Protein AF-0000000084675085 (afdb_homodimer)

pLDDT: mean 82.81, std 18.83, range [33.88, 98.81]

Solvent-accessible surface area (backbone atoms only — not comparable to full-atom values): 13936 Å² total; per-residue (Å²): 128,84,74,65,55,42,66,62,54,51,51,54,40,72,81,31,48,52,48,54,49,45,19,51,51,49,46,53,45,51,51,46,23,67,74,62,64,37,52,35,36,41,33,39,35,38,36,40,34,59,69,58,99,85,40,70,48,76,48,78,46,79,48,71,48,68,50,76,70,84,71,79,82,77,77,59,36,74,42,96,85,69,43,80,31,83,63,62,74,71,63,62,66,70,61,78,67,73,77,75,69,78,67,69,79,72,79,74,76,74,74,77,127,128,85,75,66,53,42,67,62,55,51,52,54,38,72,80,31,48,53,48,53,50,46,20,51,51,49,46,54,44,50,52,45,23,68,74,62,64,37,50,33,36,43,34,39,36,41,36,40,33,61,69,58,98,87,40,69,47,77,46,76,46,80,47,71,47,66,51,76,71,85,72,80,81,76,78,60,37,75,42,97,86,69,44,79,31,82,60,62,74,72,62,63,69,70,59,80,71,74,78,76,72,80,69,73,80,74,80,76,76,74,80,75,132

Sequence (226 aa):
MSKRPFMDTLREIEMGGLLDELTDAQHDLIDLIRLTNKAGALTITLNYKPEGAGQITVKAEVKAKEPKLPRGSSLFFLTPEGNLSRRDPRQQQMDLRPVGGEESPGELRQVAEMSKRPFMDTLREIEMGGLLDELTDAQHDLIDLIRLTNKAGALTITLNYKPEGAGQITVKAEVKAKEPKLPRGSSLFFLTPEGNLSRRDPRQQQMDLRPVGGEESPGELRQVAE

Radius of gyration: 43.66 Å; Cα contacts (8 Å, |Δi|>4): 268; chains: 2; bounding box: 39×195×85 Å

Structure (mmCIF, N/CA/C/O backbone):
data_AF-0000000084675085-model_v1
#
loop_
_entity.id
_entity.type
_entity.pdbx_description
1 polymer 'Uncharacterized protein'
#
loop_
_atom_site.group_PDB
_atom_site.id
_atom_site.type_symbol
_atom_site.label_atom_id
_atom_site.label_alt_id
_atom_site.label_comp_id
_atom_site.label_asym_id
_atom_site.label_entity_id
_atom_site.label_seq_id
_atom_site.pdbx_PDB_ins_code
_atom_site.Cartn_x
_atom_site.Cartn_y
_atom_site.Cartn_z
_atom_site.occupancy
_atom_site.B_iso_or_equiv
_atom_site.auth_seq_id
_atom_site.auth_comp_id
_atom_site.auth_asym_id
_atom_site.auth_atom_id
_atom_site.pdbx_PDB_model_num
ATOM 1 N N . MET A 1 1 ? 1.765 25.531 -3.789 1 59.53 1 MET A N 1
ATOM 2 C CA . MET A 1 1 ? 2.898 24.922 -4.477 1 59.53 1 MET A CA 1
ATOM 3 C C . MET A 1 1 ? 2.432 23.828 -5.422 1 59.53 1 MET A C 1
ATOM 5 O O . MET A 1 1 ? 1.377 23.219 -5.211 1 59.53 1 MET A O 1
ATOM 9 N N . SER A 1 2 ? 3.041 23.719 -6.5 1 81.31 2 SER A N 1
ATOM 10 C CA . SER A 1 2 ? 2.672 22.688 -7.469 1 81.31 2 SER A CA 1
ATOM 11 C C . SER A 1 2 ? 2.869 21.297 -6.895 1 81.31 2 SER A C 1
ATOM 13 O O . SER A 1 2 ? 3.881 21.016 -6.242 1 81.31 2 SER A O 1
ATOM 15 N N . LYS A 1 3 ? 1.755 20.547 -6.938 1 89.62 3 LYS A N 1
ATOM 16 C CA . LYS A 1 3 ? 1.81 19.188 -6.41 1 89.62 3 LYS A CA 1
ATOM 17 C C . LYS A 1 3 ? 2.721 18.297 -7.258 1 89.62 3 LYS A C 1
ATOM 19 O O . LYS A 1 3 ? 2.604 18.281 -8.484 1 89.62 3 LYS A O 1
ATOM 24 N N . ARG A 1 4 ? 3.748 17.766 -6.664 1 90.94 4 ARG A N 1
ATOM 25 C CA . ARG A 1 4 ? 4.562 16.766 -7.344 1 90.94 4 ARG A CA 1
ATOM 26 C C . ARG A 1 4 ? 3.756 15.492 -7.613 1 90.94 4 ARG A C 1
ATOM 28 O O . ARG A 1 4 ? 3.207 14.891 -6.684 1 90.94 4 ARG A O 1
ATOM 35 N N . PRO A 1 5 ? 3.699 15.141 -8.875 1 95.69 5 PRO A N 1
ATOM 36 C CA . PRO A 1 5 ? 2.957 13.906 -9.172 1 95.69 5 PRO A CA 1
ATOM 37 C C . PRO A 1 5 ? 3.514 12.695 -8.438 1 95.69 5 PRO A C 1
ATOM 39 O O . PRO A 1 5 ? 4.734 12.539 -8.32 1 95.69 5 PRO A O 1
ATOM 42 N N . PHE A 1 6 ? 2.623 11.875 -8.023 1 97.12 6 PHE A N 1
ATOM 43 C CA . PHE A 1 6 ? 2.99 10.695 -7.254 1 97.12 6 PHE A CA 1
ATOM 44 C C . PHE A 1 6 ? 3.936 9.805 -8.055 1 97.12 6 PHE A C 1
ATOM 46 O O . PHE A 1 6 ? 4.906 9.273 -7.508 1 97.12 6 PHE A O 1
ATOM 53 N N . MET A 1 7 ? 3.721 9.672 -9.328 1 95.88 7 MET A N 1
ATOM 54 C CA . MET A 1 7 ? 4.523 8.797 -10.18 1 95.88 7 MET A CA 1
ATOM 55 C C . MET A 1 7 ? 5.98 9.25 -10.195 1 95.88 7 MET A C 1
ATOM 57 O O . MET A 1 7 ? 6.891 8.422 -10.289 1 95.88 7 MET A O 1
ATOM 61 N N . ASP A 1 8 ? 6.141 10.516 -10.148 1 95.44 8 ASP A N 1
ATOM 62 C CA . ASP A 1 8 ? 7.504 11.047 -10.125 1 95.44 8 ASP A CA 1
ATOM 63 C C . ASP A 1 8 ? 8.242 10.609 -8.867 1 95.44 8 ASP A C 1
ATOM 65 O O . ASP A 1 8 ? 9.414 10.234 -8.922 1 95.44 8 ASP A O 1
ATOM 69 N N . THR A 1 9 ? 7.559 10.672 -7.781 1 96.12 9 THR A N 1
ATOM 70 C CA . THR A 1 9 ? 8.141 10.234 -6.52 1 96.12 9 THR A CA 1
ATOM 71 C C . THR A 1 9 ? 8.469 8.742 -6.566 1 96.12 9 THR A C 1
ATOM 73 O O . THR A 1 9 ? 9.586 8.336 -6.223 1 96.12 9 THR A O 1
ATOM 76 N N . LEU A 1 10 ? 7.535 7.945 -7.055 1 96.62 10 LEU A N 1
ATOM 77 C CA . LEU A 1 10 ? 7.703 6.5 -7.117 1 96.62 10 LEU A CA 1
ATOM 78 C C . LEU A 1 10 ? 8.906 6.129 -7.98 1 96.62 10 LEU A C 1
ATOM 80 O O . LEU A 1 10 ? 9.672 5.23 -7.629 1 96.62 10 LEU A O 1
ATOM 84 N N . ARG A 1 11 ? 9.125 6.785 -9.047 1 95.88 11 ARG A N 1
ATOM 85 C CA . ARG A 1 11 ? 10.219 6.496 -9.969 1 95.88 11 ARG A CA 1
ATOM 86 C C . ARG A 1 11 ? 11.57 6.777 -9.328 1 95.88 11 ARG A C 1
ATOM 88 O O . ARG A 1 11 ? 12.562 6.129 -9.656 1 95.88 11 ARG A O 1
ATOM 95 N N . GLU A 1 12 ? 11.594 7.676 -8.398 1 95.19 12 GLU A N 1
ATOM 96 C CA . GLU A 1 12 ? 12.852 8.125 -7.812 1 95.19 12 GLU A CA 1
ATOM 97 C C . GLU A 1 12 ? 13.258 7.25 -6.629 1 95.19 12 GLU A C 1
ATOM 99 O O . GLU A 1 12 ? 14.43 7.207 -6.254 1 95.19 12 GLU A O 1
ATOM 104 N N . ILE A 1 13 ? 12.32 6.57 -6.125 1 96.12 13 ILE A N 1
ATOM 105 C CA . ILE A 1 13 ? 12.609 5.773 -4.941 1 96.12 13 ILE A CA 1
ATOM 106 C C . ILE A 1 13 ? 13.586 4.656 -5.297 1 96.12 13 ILE A C 1
ATOM 108 O O . ILE A 1 13 ? 13.359 3.91 -6.254 1 96.12 13 ILE A O 1
ATOM 112 N N . GLU A 1 14 ? 14.758 4.629 -4.547 1 95.62 14 GLU A N 1
ATOM 113 C CA . GLU A 1 14 ? 15.805 3.619 -4.684 1 95.62 14 GLU A CA 1
ATOM 114 C C . GLU A 1 14 ? 16.344 3.57 -6.109 1 95.62 14 GLU A C 1
ATOM 116 O O . GLU A 1 14 ? 16.594 2.49 -6.645 1 95.62 14 GLU A O 1
ATOM 121 N N . MET A 1 15 ? 16.344 4.695 -6.688 1 94 15 MET A N 1
ATOM 122 C CA . MET A 1 15 ? 16.891 4.863 -8.031 1 94 15 MET A CA 1
ATOM 123 C C . MET A 1 15 ? 16.203 3.922 -9.016 1 94 15 MET A C 1
ATOM 125 O O . MET A 1 15 ? 16.875 3.293 -9.844 1 94 15 MET A O 1
ATOM 129 N N . GLY A 1 16 ? 14.867 3.74 -8.75 1 94.19 16 GLY A N 1
ATOM 130 C CA . GLY A 1 16 ? 14.094 2.883 -9.633 1 94.19 16 GLY A CA 1
ATOM 131 C C . GLY A 1 16 ? 14.008 1.449 -9.141 1 94.19 16 GLY A C 1
ATOM 132 O O . GLY A 1 16 ? 13.25 0.644 -9.695 1 94.19 16 GLY A O 1
ATOM 133 N N . GLY A 1 17 ? 14.773 1.114 -8.172 1 96.56 17 GLY A N 1
ATOM 134 C CA . GLY A 1 17 ? 14.742 -0.238 -7.641 1 96.56 17 GLY A CA 1
ATOM 135 C C . GLY A 1 17 ? 13.367 -0.669 -7.176 1 96.56 17 GLY A C 1
ATOM 136 O O . GLY A 1 17 ? 12.977 -1.823 -7.363 1 96.56 17 GLY A O 1
ATOM 137 N N . LEU A 1 18 ? 12.656 0.208 -6.625 1 97.88 18 LEU A N 1
ATOM 138 C CA . LEU A 1 18 ? 11.305 -0.103 -6.176 1 97.88 18 LEU A CA 1
ATOM 139 C C . LEU A 1 18 ? 10.414 -0.481 -7.352 1 97.88 18 LEU A C 1
ATOM 141 O O . LEU A 1 18 ? 9.656 -1.452 -7.277 1 97.88 18 LEU A O 1
ATOM 145 N N . LEU A 1 19 ? 10.5 0.267 -8.414 1 97.31 19 LEU A N 1
ATOM 146 C CA . LEU A 1 19 ? 9.664 -0.009 -9.586 1 97.31 19 LEU A CA 1
ATOM 147 C C . LEU A 1 19 ? 10 -1.367 -10.188 1 97.31 19 LEU A C 1
ATOM 149 O O . LEU A 1 19 ? 9.109 -2.096 -10.625 1 97.31 19 LEU A O 1
ATOM 153 N N . ASP A 1 20 ? 11.242 -1.654 -10.25 1 97.19 20 ASP A N 1
ATOM 154 C CA . ASP A 1 20 ? 11.648 -2.971 -10.734 1 97.19 20 ASP A CA 1
ATOM 155 C C . ASP A 1 20 ? 11.078 -4.078 -9.859 1 97.19 20 ASP A C 1
ATOM 157 O O . ASP A 1 20 ? 10.547 -5.07 -10.367 1 97.19 20 ASP A O 1
ATOM 161 N N . GLU A 1 21 ? 11.195 -3.906 -8.57 1 97.94 21 GLU A N 1
ATOM 162 C CA . GLU A 1 21 ? 10.648 -4.883 -7.629 1 97.94 21 GLU A CA 1
ATOM 163 C C . GLU A 1 21 ? 9.141 -5.039 -7.809 1 97.94 21 GLU A C 1
ATOM 165 O O . GLU A 1 21 ? 8.625 -6.16 -7.844 1 97.94 21 GLU A O 1
ATOM 170 N N . LEU A 1 22 ? 8.5 -3.932 -7.949 1 98.12 22 LEU A N 1
ATOM 171 C CA . LEU A 1 22 ? 7.051 -3.955 -8.094 1 98.12 22 LEU A CA 1
ATOM 172 C C . LEU A 1 22 ? 6.645 -4.629 -9.398 1 98.12 22 LEU A C 1
ATOM 174 O O . LEU A 1 22 ? 5.656 -5.371 -9.438 1 98.12 22 LEU A O 1
ATOM 178 N N . THR A 1 23 ? 7.34 -4.379 -10.469 1 98.06 23 THR A N 1
ATOM 179 C CA . THR A 1 23 ? 7.066 -5.031 -11.75 1 98.06 23 THR A CA 1
ATOM 180 C C . THR A 1 23 ? 7.203 -6.547 -11.617 1 98.06 23 THR A C 1
ATOM 182 O O . THR A 1 23 ? 6.324 -7.293 -12.055 1 98.06 23 THR A O 1
ATOM 185 N N . ASP A 1 24 ? 8.273 -6.965 -11 1 97.75 24 ASP A N 1
ATOM 186 C CA . ASP A 1 24 ? 8.5 -8.398 -10.82 1 97.75 24 ASP A CA 1
ATOM 187 C C . ASP A 1 24 ? 7.438 -9.008 -9.906 1 97.75 24 ASP A C 1
ATOM 189 O O . ASP A 1 24 ? 6.891 -10.07 -10.219 1 97.75 24 ASP A O 1
ATOM 193 N N . ALA A 1 25 ? 7.188 -8.359 -8.812 1 97.69 25 ALA A N 1
ATOM 194 C CA . ALA A 1 25 ? 6.203 -8.859 -7.852 1 97.69 25 ALA A CA 1
ATOM 195 C C . ALA A 1 25 ? 4.824 -8.977 -8.492 1 97.69 25 ALA A C 1
ATOM 197 O O . ALA A 1 25 ? 4.117 -9.969 -8.281 1 97.69 25 ALA A O 1
ATOM 198 N N . GLN A 1 26 ? 4.453 -7.984 -9.266 1 97.69 26 GLN A N 1
ATOM 199 C CA . GLN A 1 26 ? 3.166 -8.031 -9.953 1 97.69 26 GLN A CA 1
ATOM 200 C C . GLN A 1 26 ? 3.111 -9.188 -10.945 1 97.69 26 GLN A C 1
ATOM 202 O O . GLN A 1 26 ? 2.113 -9.906 -11.016 1 97.69 26 GLN A O 1
ATOM 207 N N . HIS A 1 27 ? 4.148 -9.336 -11.656 1 97.25 27 HIS A N 1
ATOM 208 C CA . HIS A 1 27 ? 4.195 -10.422 -12.633 1 97.25 27 HIS A CA 1
ATOM 209 C C . HIS A 1 27 ? 4.043 -11.781 -11.953 1 97.25 27 HIS A C 1
ATOM 211 O O . HIS A 1 27 ? 3.24 -12.602 -12.391 1 97.25 27 HIS A O 1
ATOM 217 N N . ASP A 1 28 ? 4.848 -11.961 -10.945 1 95.81 28 ASP A N 1
ATOM 218 C CA . ASP A 1 28 ? 4.801 -13.227 -10.219 1 95.81 28 ASP A CA 1
ATOM 219 C C . ASP A 1 28 ? 3.418 -13.469 -9.617 1 95.81 28 ASP A C 1
ATOM 221 O O . ASP A 1 28 ? 2.893 -14.578 -9.68 1 95.81 28 ASP A O 1
ATOM 225 N N . LEU A 1 29 ? 2.871 -12.445 -9.062 1 96.75 29 LEU A N 1
ATOM 226 C CA . LEU A 1 29 ? 1.545 -12.531 -8.453 1 96.75 29 LEU A CA 1
ATOM 227 C C . LEU A 1 29 ? 0.496 -12.898 -9.5 1 96.75 29 LEU A C 1
ATOM 229 O O . LEU A 1 29 ? -0.313 -13.805 -9.273 1 96.75 29 LEU A O 1
ATOM 233 N N . ILE A 1 30 ? 0.564 -12.273 -10.648 1 95.56 30 ILE A N 1
ATOM 234 C CA . ILE A 1 30 ? -0.415 -12.508 -11.703 1 95.56 30 ILE A CA 1
ATOM 235 C C . ILE A 1 30 ? -0.261 -13.93 -12.242 1 95.56 30 ILE A C 1
ATOM 237 O O . ILE A 1 30 ? -1.254 -14.609 -12.516 1 95.56 30 ILE A O 1
ATOM 241 N N . ASP A 1 31 ? 0.96 -14.359 -12.375 1 93.88 31 ASP A N 1
ATOM 242 C CA . ASP A 1 31 ? 1.205 -15.727 -12.828 1 93.88 31 ASP A CA 1
ATOM 243 C C . ASP A 1 31 ? 0.584 -16.75 -11.875 1 93.88 31 ASP A C 1
ATOM 245 O O . ASP A 1 31 ? -0.065 -17.703 -12.312 1 93.88 31 ASP A O 1
ATOM 249 N N . LEU A 1 32 ? 0.808 -16.531 -10.609 1 93.94 32 LEU A N 1
ATOM 250 C CA . LEU A 1 32 ? 0.274 -17.453 -9.609 1 93.94 32 LEU A CA 1
ATOM 251 C C . LEU A 1 32 ? -1.25 -17.406 -9.586 1 93.94 32 LEU A C 1
ATOM 253 O O . LEU A 1 32 ? -1.906 -18.438 -9.43 1 93.94 32 LEU A O 1
ATOM 257 N N . ILE A 1 33 ? -1.818 -16.297 -9.758 1 94.94 33 ILE A N 1
ATOM 258 C CA . ILE A 1 33 ? -3.27 -16.141 -9.805 1 94.94 33 ILE A CA 1
ATOM 259 C C . ILE A 1 33 ? -3.826 -16.891 -11.008 1 94.94 33 ILE A C 1
ATOM 261 O O . ILE A 1 33 ? -4.852 -17.578 -10.906 1 94.94 33 ILE A O 1
ATOM 265 N N . ARG A 1 34 ? -3.109 -16.75 -12.102 1 92.69 34 ARG A N 1
ATOM 266 C CA . ARG A 1 34 ? -3.529 -17.453 -13.312 1 92.69 34 ARG A CA 1
ATOM 267 C C . ARG A 1 34 ? -3.475 -18.969 -13.109 1 92.69 34 ARG A C 1
ATOM 269 O O . ARG A 1 34 ? -4.348 -19.688 -13.586 1 92.69 34 ARG A O 1
ATOM 276 N N . LEU A 1 35 ? -2.459 -19.422 -12.422 1 89.56 35 LEU A N 1
ATOM 277 C CA . LEU A 1 35 ? -2.25 -20.859 -12.203 1 89.56 35 LEU A CA 1
ATOM 278 C C . LEU A 1 35 ? -3.273 -21.406 -11.211 1 89.56 35 LEU A C 1
ATOM 280 O O . LEU A 1 35 ? -3.797 -22.5 -11.406 1 89.56 35 LEU A O 1
ATOM 284 N N . THR A 1 36 ? -3.578 -20.641 -10.227 1 91.75 36 THR A N 1
ATOM 285 C CA . THR A 1 36 ? -4.402 -21.141 -9.133 1 91.75 36 THR A CA 1
ATOM 286 C C . THR A 1 36 ? -5.855 -20.719 -9.312 1 91.75 36 THR A C 1
ATOM 288 O O . THR A 1 36 ? -6.758 -21.281 -8.695 1 91.75 36 THR A O 1
ATOM 291 N N . ASN A 1 37 ? -6.047 -19.594 -10.047 1 93.88 37 ASN A N 1
ATOM 292 C CA . ASN A 1 37 ? -7.34 -18.938 -10.203 1 93.88 37 ASN A CA 1
ATOM 293 C C . ASN A 1 37 ? -7.871 -18.422 -8.867 1 93.88 37 ASN A C 1
ATOM 295 O O . ASN A 1 37 ? -9.078 -18.422 -8.633 1 93.88 37 ASN A O 1
ATOM 299 N N . LYS A 1 38 ? -6.973 -18.109 -7.926 1 94.25 38 LYS A N 1
ATOM 300 C CA . LYS A 1 38 ? -7.305 -17.5 -6.637 1 94.25 38 LYS A CA 1
ATOM 301 C C . LYS A 1 38 ? -6.812 -16.062 -6.559 1 94.25 38 LYS A C 1
ATOM 303 O O . LYS A 1 38 ? -5.879 -15.68 -7.27 1 94.25 38 LYS A O 1
ATOM 308 N N . ALA A 1 39 ? -7.387 -15.344 -5.707 1 96.88 39 ALA A N 1
ATOM 309 C CA . ALA A 1 39 ? -7.098 -13.922 -5.582 1 96.88 39 ALA A CA 1
ATOM 310 C C . ALA A 1 39 ? -5.762 -13.695 -4.883 1 96.88 39 ALA A C 1
ATOM 312 O O . ALA A 1 39 ? -5.293 -14.547 -4.129 1 96.88 39 ALA A O 1
ATOM 313 N N . GLY A 1 40 ? -5.184 -12.562 -5.137 1 97.62 40 GLY A N 1
ATOM 314 C CA . GLY A 1 40 ? -3.977 -12.078 -4.488 1 97.62 40 GLY A CA 1
ATOM 315 C C . GLY A 1 40 ? -3.969 -10.578 -4.293 1 97.62 40 GLY A C 1
ATOM 316 O O . GLY A 1 40 ? -4.891 -9.883 -4.734 1 97.62 40 GLY A O 1
ATOM 317 N N . ALA A 1 41 ? -2.924 -10.102 -3.617 1 98.44 41 ALA A N 1
ATOM 318 C CA . ALA A 1 41 ? -2.834 -8.664 -3.348 1 98.44 41 ALA A CA 1
ATOM 319 C C . ALA A 1 41 ? -1.38 -8.203 -3.326 1 98.44 41 ALA A C 1
ATOM 321 O O . ALA A 1 41 ? -0.483 -8.969 -2.965 1 98.44 41 ALA A O 1
ATOM 322 N N . LEU A 1 42 ? -1.224 -7.012 -3.721 1 98.69 42 LEU A N 1
ATOM 323 C CA . LEU A 1 42 ? 0.057 -6.32 -3.633 1 98.69 42 LEU A CA 1
ATOM 324 C C . LEU A 1 42 ? -0.074 -5.035 -2.816 1 98.69 42 LEU A C 1
ATOM 326 O O . LEU A 1 42 ? -0.912 -4.184 -3.121 1 98.69 42 LEU A O 1
ATOM 330 N N . THR A 1 43 ? 0.714 -4.895 -1.773 1 98.81 43 THR A N 1
ATOM 331 C CA . THR A 1 43 ? 0.674 -3.734 -0.888 1 98.81 43 THR A CA 1
ATOM 332 C C . THR A 1 43 ? 1.996 -2.975 -0.932 1 98.81 43 THR A C 1
ATOM 334 O O . THR A 1 43 ? 3.066 -3.572 -0.816 1 98.81 43 THR A O 1
ATOM 337 N N . ILE A 1 44 ? 1.9 -1.766 -1.083 1 98.75 44 ILE A N 1
ATOM 338 C CA . ILE A 1 44 ? 3.043 -0.859 -1.048 1 98.75 44 ILE A CA 1
ATOM 339 C C . ILE A 1 44 ? 2.875 0.137 0.097 1 98.75 44 ILE A C 1
ATOM 341 O O . ILE A 1 44 ? 1.85 0.813 0.195 1 98.75 44 ILE A O 1
ATOM 345 N N . THR A 1 45 ? 3.857 0.252 0.926 1 98.69 45 THR A N 1
ATOM 346 C CA . THR A 1 45 ? 3.871 1.251 1.988 1 98.69 45 THR A CA 1
ATOM 347 C C . THR A 1 45 ? 5.062 2.193 1.832 1 98.69 45 THR A C 1
ATOM 349 O O . THR A 1 45 ? 6.207 1.745 1.768 1 98.69 45 THR A O 1
ATOM 352 N N . LEU A 1 46 ? 4.805 3.408 1.734 1 98.69 46 LEU A N 1
ATOM 353 C CA . LEU A 1 46 ? 5.824 4.449 1.727 1 98.69 46 LEU A CA 1
ATOM 354 C C . LEU A 1 46 ? 5.852 5.195 3.057 1 98.69 46 LEU A C 1
ATOM 356 O O . LEU A 1 46 ? 4.867 5.832 3.436 1 98.69 46 LEU A O 1
ATOM 360 N N . ASN A 1 47 ? 6.953 5.098 3.732 1 98.44 47 ASN A N 1
ATOM 361 C CA . ASN A 1 47 ? 7.16 5.797 4.996 1 98.44 47 ASN A CA 1
ATOM 362 C C . ASN A 1 47 ? 7.926 7.105 4.797 1 98.44 47 ASN A C 1
ATOM 364 O O . ASN A 1 47 ? 9.055 7.098 4.305 1 98.44 47 ASN A O 1
ATOM 368 N N . TYR A 1 48 ? 7.34 8.195 5.145 1 97.75 48 TYR A N 1
ATOM 369 C CA . TYR A 1 48 ? 7.938 9.523 5.059 1 97.75 48 TYR A CA 1
ATOM 370 C C . TYR A 1 48 ? 8.445 9.977 6.422 1 97.75 48 TYR A C 1
ATOM 372 O O . TYR A 1 48 ? 7.664 10.117 7.367 1 97.75 48 TYR A O 1
ATOM 380 N N . LYS A 1 49 ? 9.648 10.25 6.5 1 96.81 49 LYS A N 1
ATOM 381 C CA . LYS A 1 49 ? 10.266 10.68 7.754 1 96.81 49 LYS A CA 1
ATOM 382 C C . LYS A 1 49 ? 11.016 11.992 7.574 1 96.81 49 LYS A C 1
ATOM 384 O O . LYS A 1 49 ? 11.961 12.07 6.789 1 96.81 49 LYS A O 1
ATOM 389 N N . PRO A 1 50 ? 10.617 12.992 8.289 1 96.12 50 PRO A N 1
ATOM 390 C CA . PRO A 1 50 ? 11.422 14.219 8.266 1 96.12 50 PRO A CA 1
ATOM 391 C C . PRO A 1 50 ? 12.766 14.062 8.977 1 96.12 50 PRO A C 1
ATOM 393 O O . PRO A 1 50 ? 12.836 13.438 10.039 1 96.12 50 PRO A O 1
ATOM 396 N N . GLU A 1 51 ? 13.852 14.477 8.312 1 92.69 51 GLU A N 1
ATOM 397 C CA . GLU A 1 51 ? 15.195 14.359 8.867 1 92.69 51 GLU A CA 1
ATOM 398 C C . GLU A 1 51 ? 15.75 15.719 9.289 1 92.69 51 GLU A C 1
ATOM 400 O O . GLU A 1 51 ? 16.953 15.867 9.516 1 92.69 51 GLU A O 1
ATOM 405 N N . GLY A 1 52 ? 15.039 16.75 9.484 1 84.56 52 GLY A N 1
ATOM 406 C CA . GLY A 1 52 ? 15.555 18.078 9.789 1 84.56 52 GLY A CA 1
ATOM 407 C C . GLY A 1 52 ? 16 18.844 8.562 1 84.56 52 GLY A C 1
ATOM 408 O O . GLY A 1 52 ? 16.219 18.25 7.496 1 84.56 52 GLY A O 1
ATOM 409 N N . ALA A 1 53 ? 16.172 20.172 8.586 1 86.38 53 ALA A N 1
ATOM 410 C CA . ALA A 1 53 ? 16.641 21.078 7.547 1 86.38 53 ALA A CA 1
ATOM 411 C C . ALA A 1 53 ? 15.781 20.984 6.293 1 86.38 53 ALA A C 1
ATOM 413 O O . ALA A 1 53 ? 16.281 21.078 5.172 1 86.38 53 ALA A O 1
ATOM 414 N N . GLY A 1 54 ? 14.508 20.438 6.441 1 88.19 54 GLY A N 1
ATOM 415 C CA . GLY A 1 54 ? 13.578 20.406 5.32 1 88.19 54 GLY A CA 1
ATOM 416 C C . GLY A 1 54 ? 13.695 19.141 4.488 1 88.19 54 GLY A C 1
ATOM 417 O O . GLY A 1 54 ? 13.102 19.047 3.41 1 88.19 54 GLY A O 1
ATOM 418 N N . GLN A 1 55 ? 14.484 18.203 5 1 93.62 55 GLN A N 1
ATOM 419 C CA . GLN A 1 55 ? 14.656 16.969 4.254 1 93.62 55 GLN A CA 1
ATOM 420 C C . GLN A 1 55 ? 13.688 15.891 4.746 1 93.62 55 GLN A C 1
ATOM 422 O O . GLN A 1 55 ? 13.453 15.766 5.949 1 93.62 55 GLN A O 1
ATOM 427 N N . ILE A 1 56 ? 13.055 15.211 3.771 1 94.5 56 ILE A N 1
ATOM 428 C CA . ILE A 1 56 ? 12.188 14.078 4.074 1 94.5 56 ILE A CA 1
ATOM 429 C C . ILE A 1 56 ? 12.766 12.805 3.451 1 94.5 56 ILE A C 1
ATOM 431 O O . ILE A 1 56 ? 13.141 12.805 2.277 1 94.5 56 ILE A O 1
ATOM 435 N N . THR A 1 57 ? 12.953 11.75 4.254 1 96.31 57 THR A N 1
ATOM 436 C CA . THR A 1 57 ? 13.367 10.438 3.762 1 96.31 57 THR A CA 1
ATOM 437 C C . THR A 1 57 ? 12.148 9.547 3.525 1 96.31 57 THR A C 1
ATOM 439 O O . THR A 1 57 ? 11.242 9.492 4.359 1 96.31 57 THR A O 1
ATOM 442 N N . VAL A 1 58 ? 12.125 8.914 2.371 1 97.19 58 VAL A N 1
ATOM 443 C CA . VAL A 1 58 ? 11.039 8.008 2.018 1 97.19 58 VAL A CA 1
ATOM 444 C C . VAL A 1 58 ? 11.555 6.57 1.964 1 97.19 58 VAL A C 1
ATOM 446 O O . VAL A 1 58 ? 12.5 6.27 1.232 1 97.19 58 VAL A O 1
ATOM 449 N N . LYS A 1 59 ? 11 5.711 2.75 1 97.38 59 LYS A N 1
ATOM 450 C CA . LYS A 1 59 ? 11.305 4.281 2.74 1 97.38 59 LYS A CA 1
ATOM 451 C C . LYS A 1 59 ? 10.109 3.463 2.27 1 97.38 59 LYS A C 1
ATOM 453 O O . LYS A 1 59 ? 8.992 3.66 2.75 1 97.38 59 LYS A O 1
ATOM 458 N N . ALA A 1 60 ? 10.398 2.551 1.385 1 98.12 60 ALA A N 1
ATOM 459 C CA . ALA A 1 60 ? 9.32 1.752 0.806 1 98.12 60 ALA A CA 1
ATOM 460 C C . ALA A 1 60 ? 9.328 0.332 1.364 1 98.12 60 ALA A C 1
ATOM 462 O O . ALA A 1 60 ? 10.391 -0.213 1.673 1 98.12 60 ALA A O 1
ATOM 463 N N . GLU A 1 61 ? 8.195 -0.227 1.52 1 98.12 61 GLU A N 1
ATOM 464 C CA . GLU A 1 61 ? 7.965 -1.638 1.815 1 98.12 61 GLU A CA 1
ATOM 465 C C . GLU A 1 61 ? 6.953 -2.246 0.85 1 98.12 61 GLU A C 1
ATOM 467 O O . GLU A 1 61 ? 5.93 -1.63 0.547 1 98.12 61 GLU A O 1
ATOM 472 N N . VAL A 1 62 ? 7.305 -3.406 0.356 1 98.5 62 VAL A N 1
ATOM 473 C CA . VAL A 1 62 ? 6.422 -4.121 -0.558 1 98.5 62 VAL A CA 1
ATOM 474 C C . VAL A 1 62 ? 6.031 -5.469 0.045 1 98.5 62 VAL A C 1
ATOM 476 O O . VAL A 1 62 ? 6.891 -6.203 0.541 1 98.5 62 VAL A O 1
ATOM 479 N N . LYS A 1 63 ? 4.781 -5.77 0.051 1 98.31 63 LYS A N 1
ATOM 480 C CA . LYS A 1 63 ? 4.254 -7.051 0.503 1 98.31 63 LYS A CA 1
ATOM 481 C C . LYS A 1 63 ? 3.299 -7.645 -0.528 1 98.31 63 LYS A C 1
ATOM 483 O O . LYS A 1 63 ? 2.398 -6.961 -1.016 1 98.31 63 LYS A O 1
ATOM 488 N N . ALA A 1 64 ? 3.561 -8.812 -0.852 1 97.69 64 ALA A N 1
ATOM 489 C CA . ALA A 1 64 ? 2.664 -9.531 -1.757 1 97.69 64 ALA A CA 1
ATOM 490 C C . ALA A 1 64 ? 1.95 -10.672 -1.034 1 97.69 64 ALA A C 1
ATOM 492 O O . ALA A 1 64 ? 2.58 -11.445 -0.313 1 97.69 64 ALA A O 1
ATOM 493 N N . LYS A 1 65 ? 0.704 -10.703 -1.116 1 96.88 65 LYS A N 1
ATOM 494 C CA . LYS A 1 65 ? -0.096 -11.852 -0.696 1 96.88 65 LYS A CA 1
ATOM 495 C C . LYS A 1 65 ? -0.393 -12.773 -1.874 1 96.88 65 LYS A C 1
ATOM 497 O O . LYS A 1 65 ? -1.359 -12.562 -2.609 1 96.88 65 LYS A O 1
ATOM 502 N N . GLU A 1 66 ? 0.402 -13.766 -1.994 1 94.56 66 GLU A N 1
ATOM 503 C CA . GLU A 1 66 ? 0.296 -14.711 -3.104 1 94.56 66 GLU A CA 1
ATOM 504 C C . GLU A 1 66 ? -0.729 -15.805 -2.803 1 94.56 66 GLU A C 1
ATOM 506 O O . GLU A 1 66 ? -0.83 -16.266 -1.668 1 94.56 66 GLU A O 1
ATOM 511 N N . PRO A 1 67 ? -1.455 -16.234 -3.768 1 92.69 67 PRO A N 1
ATOM 512 C CA . PRO A 1 67 ? -2.385 -17.344 -3.566 1 92.69 67 PRO A CA 1
ATOM 513 C C . PRO A 1 67 ? -1.671 -18.672 -3.346 1 92.69 67 PRO A C 1
ATOM 515 O O . PRO A 1 67 ? -0.59 -18.906 -3.896 1 92.69 67 PRO A O 1
ATOM 518 N N . LYS A 1 68 ? -2.141 -19.469 -2.439 1 84.38 68 LYS A N 1
ATOM 519 C CA . LYS A 1 68 ? -1.514 -20.734 -2.074 1 84.38 68 LYS A CA 1
ATOM 520 C C . LYS A 1 68 ? -1.82 -21.812 -3.107 1 84.38 68 LYS A C 1
ATOM 522 O O . LYS A 1 68 ? -2.945 -21.906 -3.604 1 84.38 68 LYS A O 1
ATOM 527 N N . LEU A 1 69 ? -0.746 -22.375 -3.529 1 80.88 69 LEU A N 1
ATOM 528 C CA . LEU A 1 69 ? -0.919 -23.531 -4.402 1 80.88 69 LEU A CA 1
ATOM 529 C C . LEU A 1 69 ? -1.379 -24.75 -3.604 1 80.88 69 LEU A C 1
ATOM 531 O O . LEU A 1 69 ? -0.918 -24.984 -2.48 1 80.88 69 LEU A O 1
ATOM 535 N N . PRO A 1 70 ? -2.535 -25.344 -4.078 1 75.25 70 PRO A N 1
ATOM 536 C CA . PRO A 1 70 ? -2.904 -26.594 -3.393 1 75.25 70 PRO A CA 1
ATOM 537 C C . PRO A 1 70 ? -1.774 -27.625 -3.383 1 75.25 70 PRO A C 1
ATOM 539 O O . PRO A 1 70 ? -1.11 -27.828 -4.402 1 75.25 70 PRO A O 1
ATOM 542 N N . ARG A 1 71 ? -1.245 -27.844 -2.219 1 75.69 71 ARG A N 1
ATOM 543 C CA . ARG A 1 71 ? -0.244 -28.906 -2.117 1 75.69 71 ARG A CA 1
ATOM 544 C C . ARG A 1 71 ? -0.893 -30.281 -2.18 1 75.69 71 ARG A C 1
ATOM 546 O O . ARG A 1 71 ? -2.002 -30.484 -1.677 1 75.69 71 ARG A O 1
ATOM 553 N N . GLY A 1 72 ? -0.39 -31 -3.217 1 74.12 72 GLY A N 1
ATOM 554 C CA . GLY A 1 72 ? -0.902 -32.344 -3.328 1 74.12 72 GLY A CA 1
ATOM 555 C C . GLY A 1 72 ? -0.688 -33.188 -2.074 1 74.12 72 GLY A C 1
ATOM 556 O O . GLY A 1 72 ? 0.24 -32.906 -1.305 1 74.12 72 GLY A O 1
ATOM 557 N N . SER A 1 73 ? -1.812 -33.781 -1.61 1 77.19 73 SER A N 1
ATOM 558 C CA . SER A 1 73 ? -1.674 -34.781 -0.537 1 77.19 73 SER A CA 1
ATOM 559 C C . SER A 1 73 ? -1.102 -36.094 -1.057 1 77.19 73 SER A C 1
ATOM 561 O O . SER A 1 73 ? -1.513 -36.562 -2.111 1 77.19 73 SER A O 1
ATOM 563 N N . SER A 1 74 ? 0.154 -36.344 -0.698 1 80.44 74 SER A N 1
ATOM 564 C CA . SER A 1 74 ? 0.635 -37.688 -1.024 1 80.44 74 SER A CA 1
ATOM 565 C C . SER A 1 74 ? 0.17 -38.688 0.008 1 80.44 74 SER A C 1
ATOM 567 O O . SER A 1 74 ? 0.15 -38.406 1.207 1 80.44 74 SER A O 1
ATOM 569 N N . LEU A 1 75 ? -0.536 -39.656 -0.506 1 81.81 75 LEU A N 1
ATOM 570 C CA . LEU A 1 75 ? -0.994 -40.719 0.365 1 81.81 75 LEU A CA 1
ATOM 571 C C . LEU A 1 75 ? 0.143 -41.688 0.68 1 81.81 75 LEU A C 1
ATOM 573 O O . LEU A 1 75 ? 0.792 -42.219 -0.231 1 81.81 75 LEU A O 1
ATOM 577 N N . PHE A 1 76 ? 0.505 -41.688 1.922 1 85.75 76 PHE A N 1
ATOM 578 C CA . PHE A 1 76 ? 1.471 -42.688 2.383 1 85.75 76 PHE A CA 1
ATOM 579 C C . PHE A 1 76 ? 0.797 -43.719 3.27 1 85.75 76 PHE A C 1
ATOM 581 O O . PHE A 1 76 ? -0.21 -43.438 3.92 1 85.75 76 PHE A O 1
ATOM 588 N N . PHE A 1 77 ? 1.192 -44.969 3.127 1 88.56 77 PHE A N 1
ATOM 589 C CA . PHE A 1 77 ? 0.765 -46.062 4.008 1 88.56 77 PHE A CA 1
ATOM 590 C C . PHE A 1 77 ? 1.788 -46.281 5.113 1 88.56 77 PHE A C 1
ATOM 592 O O . PHE A 1 77 ? 2.994 -46.156 4.887 1 88.56 77 PHE A O 1
ATOM 599 N N . LEU A 1 78 ? 1.241 -46.406 6.289 1 86.5 78 LEU A N 1
ATOM 600 C CA . LEU A 1 78 ? 2.119 -46.719 7.414 1 86.5 78 LEU A CA 1
ATOM 601 C C . LEU A 1 78 ? 2.535 -48.188 7.41 1 86.5 78 LEU A C 1
ATOM 603 O O . LEU A 1 78 ? 1.695 -49.062 7.234 1 86.5 78 LEU A O 1
ATOM 607 N N . THR A 1 79 ? 3.934 -48.281 7.512 1 84.19 79 THR A N 1
ATOM 608 C CA . THR A 1 79 ? 4.406 -49.656 7.734 1 84.19 79 THR A CA 1
ATOM 609 C C . THR A 1 79 ? 4.285 -50.031 9.203 1 84.19 79 THR A C 1
ATOM 611 O O . THR A 1 79 ? 4.086 -49.188 10.062 1 84.19 79 THR A O 1
ATOM 614 N N . PRO A 1 80 ? 4.395 -51.344 9.359 1 85.12 80 PRO A N 1
ATOM 615 C CA . PRO A 1 80 ? 4.359 -51.781 10.75 1 85.12 80 PRO A CA 1
ATOM 616 C C . PRO A 1 80 ? 5.461 -51.156 11.602 1 85.12 80 PRO A C 1
ATOM 618 O O . PRO A 1 80 ? 5.297 -51 12.812 1 85.12 80 PRO A O 1
ATOM 621 N N . GLU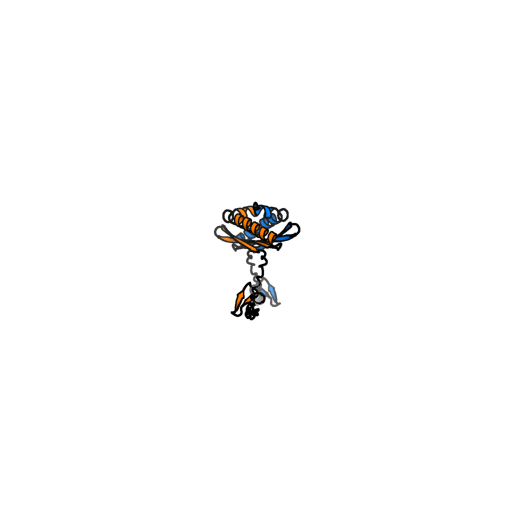 A 1 81 ? 6.414 -50.688 11.008 1 87.5 81 GLU A N 1
ATOM 622 C CA . GLU A 1 81 ? 7.559 -50.094 11.695 1 87.5 81 GLU A CA 1
ATOM 623 C C . GLU A 1 81 ? 7.371 -48.594 11.898 1 87.5 81 GLU A C 1
ATOM 625 O O . GLU A 1 81 ? 8.227 -47.938 12.492 1 87.5 81 GLU A O 1
ATOM 630 N N . GLY A 1 82 ? 6.25 -48.125 11.398 1 88 82 GLY A N 1
ATOM 631 C CA . GLY A 1 82 ? 5.949 -46.719 11.594 1 88 82 GLY A CA 1
ATOM 632 C C . GLY A 1 82 ? 6.496 -45.844 10.492 1 88 82 GLY A C 1
ATOM 633 O O . GLY A 1 82 ? 6.594 -44.625 10.656 1 88 82 GLY A O 1
ATOM 634 N N . ASN A 1 83 ? 6.996 -46.406 9.555 1 87.94 83 ASN A N 1
ATOM 635 C CA . ASN A 1 83 ? 7.512 -45.625 8.438 1 87.94 83 ASN A CA 1
ATOM 636 C C . ASN A 1 83 ? 6.438 -45.375 7.379 1 87.94 83 ASN A C 1
ATOM 638 O O . ASN A 1 83 ? 5.469 -46.125 7.285 1 87.94 83 ASN A O 1
ATOM 642 N N . LEU A 1 84 ? 6.508 -44.25 6.57 1 88.06 84 LEU A N 1
ATOM 643 C CA . LEU A 1 84 ? 5.617 -43.938 5.461 1 88.06 84 LEU A CA 1
ATOM 644 C C . LEU A 1 84 ? 6.062 -44.656 4.188 1 88.06 84 LEU A C 1
ATOM 646 O O . LEU A 1 84 ? 7.25 -44.656 3.85 1 88.06 84 LEU A O 1
ATOM 650 N N . SER A 1 85 ? 5.23 -45.531 3.652 1 85 85 SER A N 1
ATOM 651 C CA . SER A 1 85 ? 5.473 -46.25 2.406 1 85 85 SER A CA 1
ATOM 652 C C . SER A 1 85 ? 4.43 -45.875 1.352 1 85 85 SER A C 1
ATOM 654 O O . SER A 1 85 ? 3.262 -45.656 1.676 1 85 85 SER A O 1
ATOM 656 N N . ARG A 1 86 ? 4.918 -45.656 0.083 1 85 86 ARG A N 1
ATOM 657 C CA . ARG A 1 86 ? 4.008 -45.406 -1.023 1 85 86 ARG A CA 1
ATOM 658 C C . ARG A 1 86 ? 3.334 -46.688 -1.507 1 85 86 ARG A C 1
ATOM 660 O O . ARG A 1 86 ? 2.359 -46.625 -2.26 1 85 86 ARG A O 1
ATOM 667 N N . ARG A 1 87 ? 3.859 -47.844 -1.121 1 79.44 87 ARG A N 1
ATOM 668 C CA . ARG A 1 87 ? 3.311 -49.125 -1.535 1 79.44 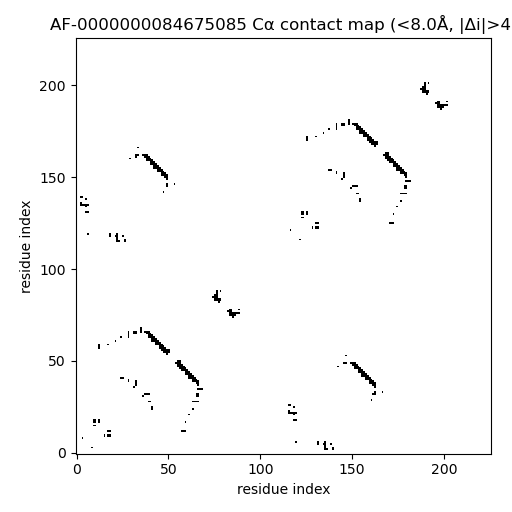87 ARG A CA 1
ATOM 669 C C . ARG A 1 87 ? 2.229 -49.594 -0.569 1 79.44 87 ARG A C 1
ATOM 671 O O . ARG A 1 87 ? 2.432 -49.594 0.646 1 79.44 87 ARG A O 1
ATOM 678 N N . ASP A 1 88 ? 1.051 -50.031 -1.204 1 72.62 88 ASP A N 1
ATOM 679 C CA . ASP A 1 88 ? -0.01 -50.594 -0.394 1 72.62 88 ASP A CA 1
ATOM 680 C C . ASP A 1 88 ? 0.408 -51.969 0.15 1 72.62 88 ASP A C 1
ATOM 682 O O . ASP A 1 88 ? 0.749 -52.875 -0.617 1 72.62 88 ASP A O 1
ATOM 686 N N . PRO A 1 89 ? 0.422 -52.219 1.468 1 69.5 89 PRO A N 1
ATOM 687 C CA . PRO A 1 89 ? 0.816 -53.531 2.01 1 69.5 89 PRO A CA 1
ATOM 688 C C . PRO A 1 89 ? -0.094 -54.656 1.545 1 69.5 89 PRO A C 1
ATOM 690 O O . PRO A 1 89 ? 0.321 -55.812 1.523 1 69.5 89 PRO A O 1
ATOM 693 N N . ARG A 1 90 ? -1.305 -54.438 1.248 1 69.75 90 ARG A N 1
ATOM 694 C CA . ARG A 1 90 ? -2.258 -55.469 0.89 1 69.75 90 ARG A CA 1
ATOM 695 C C . ARG A 1 90 ? -1.995 -56 -0.52 1 69.75 90 ARG A C 1
ATOM 697 O O . ARG A 1 90 ? -2.443 -57.094 -0.877 1 69.75 90 ARG A O 1
ATOM 704 N N . GLN A 1 91 ? -1.442 -55.156 -1.296 1 69.94 91 GLN A N 1
ATOM 705 C CA . GLN A 1 91 ? -1.149 -55.594 -2.656 1 69.94 91 GLN A CA 1
ATOM 706 C C . GLN A 1 91 ? 0.06 -56.531 -2.684 1 69.94 91 GLN A C 1
ATOM 708 O O . GLN A 1 91 ? 0.182 -57.375 -3.576 1 69.94 91 GLN A O 1
ATOM 713 N N . GLN A 1 92 ? 0.932 -56.406 -1.771 1 58.81 92 GLN A N 1
ATOM 714 C CA . GLN A 1 92 ? 2.031 -57.375 -1.733 1 58.81 92 GLN A CA 1
ATOM 715 C C . GLN A 1 92 ? 1.523 -58.781 -1.421 1 58.81 92 GLN A C 1
ATOM 717 O O . GLN A 1 92 ? 2.178 -59.75 -1.755 1 58.81 92 GLN A O 1
ATOM 722 N N . GLN A 1 93 ? 0.278 -58.875 -0.77 1 58.34 93 GLN A N 1
ATOM 723 C CA . GLN A 1 93 ? -0.175 -60.219 -0.375 1 58.34 93 GLN A CA 1
ATOM 724 C C . GLN A 1 93 ? -0.691 -61 -1.576 1 58.34 93 GLN A C 1
ATOM 726 O O . GLN A 1 93 ? -0.683 -62.219 -1.569 1 58.34 93 GLN A O 1
ATOM 731 N N . MET A 1 94 ? -1.029 -60.344 -2.686 1 56.84 94 MET A N 1
ATOM 732 C CA . MET A 1 94 ? -1.553 -61.156 -3.785 1 56.84 94 MET A CA 1
ATOM 733 C C . MET A 1 94 ? -0.427 -61.906 -4.504 1 56.84 94 MET A C 1
ATOM 735 O O . MET A 1 94 ? -0.679 -62.812 -5.285 1 56.84 94 MET A O 1
ATOM 739 N N . ASP A 1 95 ? 0.772 -61.344 -4.371 1 53.41 95 ASP A N 1
ATOM 740 C CA . ASP A 1 95 ? 1.69 -62.031 -5.293 1 53.41 95 ASP A CA 1
ATOM 741 C C . ASP A 1 95 ? 1.87 -63.5 -4.922 1 53.41 95 ASP A C 1
ATOM 743 O O . ASP A 1 95 ? 1.787 -64.375 -5.789 1 53.41 95 ASP A O 1
ATOM 747 N N . LEU A 1 96 ? 2.959 -63.844 -4.113 1 53.72 96 LEU A N 1
ATOM 748 C CA . LEU A 1 96 ? 3.74 -65.062 -4.223 1 53.72 96 LEU A CA 1
ATOM 749 C C . LEU A 1 96 ? 3.113 -66.188 -3.4 1 53.72 96 LEU A C 1
ATOM 751 O O . LEU A 1 96 ? 3.359 -66.312 -2.195 1 53.72 96 LEU A O 1
ATOM 755 N N . ARG A 1 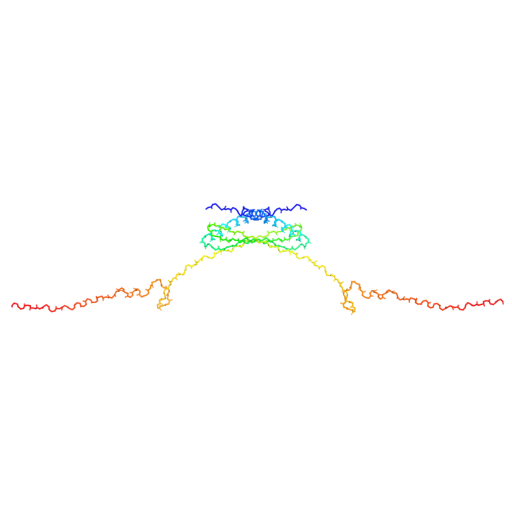97 ? 1.845 -66.5 -3.496 1 53.75 97 ARG A N 1
ATOM 756 C CA . ARG A 1 97 ? 1.609 -67.812 -2.916 1 53.75 97 ARG A CA 1
ATOM 757 C C . ARG A 1 97 ? 2.469 -68.875 -3.6 1 53.75 97 ARG A C 1
ATOM 759 O O . ARG A 1 97 ? 2.412 -69 -4.82 1 53.75 97 ARG A O 1
ATOM 766 N N . PRO A 1 98 ? 3.562 -69.188 -3.074 1 51.28 98 PRO A N 1
ATOM 767 C CA . PRO A 1 98 ? 4.297 -70.312 -3.674 1 51.28 98 PRO A CA 1
ATOM 768 C C . PRO A 1 98 ? 3.4 -71.5 -3.977 1 51.28 98 PRO A C 1
ATOM 770 O O . PRO A 1 98 ? 2.58 -71.875 -3.141 1 51.28 98 PRO A O 1
ATOM 773 N N . VAL A 1 99 ? 2.934 -71.625 -5.137 1 48.97 99 VAL A N 1
ATOM 774 C CA . VAL A 1 99 ? 2.43 -72.938 -5.516 1 48.97 99 VAL A CA 1
ATOM 775 C C . VAL A 1 99 ? 3.398 -74.062 -5.039 1 48.97 99 VAL A C 1
ATOM 777 O O . VAL A 1 99 ? 4.57 -74.062 -5.426 1 48.97 99 VAL A O 1
ATOM 780 N N . GLY A 1 100 ? 3.676 -74.25 -3.787 1 45.78 100 GLY A N 1
ATOM 781 C CA . GLY A 1 100 ? 4.363 -75.5 -3.311 1 45.78 100 GLY A CA 1
ATOM 782 C C . GLY A 1 100 ? 3.994 -76.75 -4.086 1 45.78 100 GLY A C 1
ATOM 783 O O . GLY A 1 100 ? 2.816 -77.062 -4.188 1 45.78 100 GLY A O 1
ATOM 784 N N . GLY A 1 101 ? 4.66 -76.938 -5.23 1 43.38 101 GLY A N 1
ATOM 785 C CA . GLY A 1 101 ? 4.801 -78.062 -6.113 1 43.38 101 GLY A CA 1
ATOM 786 C C . GLY A 1 101 ? 4.883 -79.375 -5.367 1 43.38 101 GLY A C 1
ATOM 787 O O . GLY A 1 101 ? 5.336 -80.375 -5.918 1 43.38 101 GLY A O 1
ATOM 788 N N . GLU A 1 102 ? 4.43 -79.5 -4.117 1 43.03 102 GLU A N 1
ATOM 789 C CA . GLU A 1 102 ? 4.641 -80.938 -3.703 1 43.03 102 GLU A CA 1
ATOM 790 C C . GLU A 1 102 ? 3.9 -81.875 -4.621 1 43.03 102 GLU A C 1
ATOM 792 O O . GLU A 1 102 ? 2.674 -82 -4.559 1 43.03 102 GLU A O 1
ATOM 797 N N . GLU A 1 103 ? 4.035 -81.75 -5.934 1 42.31 103 GLU A N 1
ATOM 798 C CA . GLU A 1 103 ? 3.547 -82.875 -6.727 1 42.31 103 GLU A CA 1
ATOM 799 C C . GLU A 1 103 ? 4.074 -84.188 -6.184 1 42.31 103 GLU A C 1
ATOM 801 O O . GLU A 1 103 ? 5.285 -84.375 -6.082 1 42.31 103 GLU A O 1
ATOM 806 N N . SER A 1 104 ? 3.471 -84.688 -5.168 1 44.88 104 SER A N 1
ATOM 807 C CA . SER A 1 104 ? 3.68 -86.062 -4.746 1 44.88 104 SER A CA 1
ATOM 808 C C . SER A 1 104 ? 3.734 -87 -5.945 1 44.88 104 SER A C 1
ATOM 810 O O . SER A 1 104 ? 2.891 -86.938 -6.84 1 44.88 104 SER A O 1
ATOM 812 N N . PRO A 1 105 ? 4.941 -87.438 -6.355 1 45.75 105 PRO A N 1
ATOM 813 C CA . PRO A 1 105 ? 5.129 -88.438 -7.453 1 45.75 105 PRO A CA 1
ATOM 814 C C . PRO A 1 105 ? 4.133 -89.562 -7.41 1 45.75 105 PRO A C 1
ATOM 816 O O . PRO A 1 105 ? 3.998 -90.25 -6.383 1 45.75 105 PRO A O 1
ATOM 819 N N . GLY A 1 106 ? 2.906 -89.5 -7.863 1 42.03 106 GLY A N 1
ATOM 820 C CA . GLY A 1 106 ? 2.02 -90.625 -8.039 1 42.03 106 GLY A CA 1
ATOM 821 C C . GLY A 1 106 ? 2.736 -91.875 -8.523 1 42.03 106 GLY A C 1
ATOM 822 O O . GLY A 1 106 ? 3.795 -91.75 -9.148 1 42.03 106 GLY A O 1
ATOM 823 N N . GLU A 1 107 ? 2.732 -93 -7.73 1 45.19 107 GLU A N 1
ATOM 824 C CA . GLU A 1 107 ? 3.111 -94.375 -7.957 1 45.19 107 GLU A CA 1
ATOM 825 C C . GLU A 1 107 ? 2.729 -94.875 -9.359 1 45.19 107 GLU A C 1
ATOM 827 O O . GLU A 1 107 ? 1.562 -94.75 -9.75 1 45.19 107 GLU A O 1
ATOM 832 N N . LEU A 1 108 ? 3.578 -94.562 -10.344 1 44.53 108 LEU A N 1
ATOM 833 C CA . LEU A 1 108 ? 3.471 -95.188 -11.656 1 44.53 108 LEU A CA 1
ATOM 834 C C . LEU A 1 108 ? 2.994 -96.625 -11.531 1 44.53 108 LEU A C 1
ATOM 836 O O . LEU A 1 108 ? 3.545 -97.375 -10.742 1 44.53 108 LEU A O 1
ATOM 840 N N . ARG A 1 109 ? 1.698 -96.875 -11.781 1 48.28 109 ARG A N 1
ATOM 841 C CA . ARG A 1 109 ? 1.057 -98.188 -11.898 1 48.28 109 ARG A CA 1
ATOM 842 C C . ARG A 1 109 ? 1.918 -99.125 -12.711 1 48.28 109 ARG A C 1
ATOM 844 O O . ARG A 1 109 ? 2.338 -98.812 -13.828 1 48.28 109 ARG A O 1
ATOM 851 N N . GLN A 1 110 ? 2.859 -99.875 -12.164 1 45.5 110 GLN A N 1
ATOM 852 C CA . GLN A 1 110 ? 3.521 -101 -12.773 1 45.5 110 GLN A CA 1
ATOM 853 C C . GLN A 1 110 ? 2.529 -101.875 -13.555 1 45.5 110 GLN A C 1
ATOM 855 O O . GLN A 1 110 ? 1.612 -102.438 -12.977 1 45.5 110 GLN A O 1
ATOM 860 N N . VAL A 1 111 ? 2.037 -101.375 -14.648 1 46.91 111 VAL A N 1
ATOM 861 C CA . VAL A 1 111 ? 1.313 -102.25 -15.516 1 46.91 111 VAL A CA 1
ATOM 862 C C . VAL A 1 111 ? 2.131 -103.562 -15.727 1 46.91 111 VAL A C 1
ATOM 864 O O . VAL A 1 111 ? 3.26 -103.5 -16.219 1 46.91 111 VAL A O 1
ATOM 867 N N . ALA A 1 112 ? 1.986 -104.438 -14.797 1 45.44 112 ALA A N 1
ATOM 868 C CA . ALA A 1 112 ? 2.4 -105.812 -14.953 1 45.44 112 ALA A CA 1
ATOM 869 C C . ALA A 1 112 ? 2.158 -106.312 -16.375 1 45.44 112 ALA A C 1
ATOM 871 O O . ALA A 1 112 ? 1.036 -106.25 -16.891 1 45.44 112 ALA A O 1
ATOM 872 N N . GLU A 1 113 ? 3.141 -106.25 -17.312 1 33.88 113 GLU A N 1
ATOM 873 C CA . GLU A 1 113 ? 3.109 -107.312 -18.359 1 33.88 113 GLU A CA 1
ATOM 874 C C . GLU A 1 113 ? 3.068 -108.688 -17.75 1 33.88 113 GLU A C 1
ATOM 876 O O . GLU A 1 113 ? 3.762 -109 -16.766 1 33.88 113 GLU A O 1
ATOM 881 N N . MET B 1 1 ? 6.668 -14.367 -21.156 1 60.16 1 MET B N 1
ATOM 882 C CA . MET B 1 1 ? 5.898 -13.219 -21.625 1 60.16 1 MET B CA 1
ATOM 883 C C . MET B 1 1 ? 6.496 -11.922 -21.109 1 60.16 1 MET B C 1
ATOM 885 O O . MET B 1 1 ? 7.16 -11.906 -20.062 1 60.16 1 MET B O 1
ATOM 889 N N . SER B 1 2 ? 6.461 -10.938 -21.859 1 81.62 2 SER B N 1
ATOM 890 C CA . SER B 1 2 ? 7 -9.648 -21.453 1 81.62 2 SER B CA 1
ATOM 891 C C . SER B 1 2 ? 6.25 -9.094 -20.25 1 81.62 2 SER B C 1
ATOM 893 O O . SER B 1 2 ? 5.02 -9.164 -20.188 1 81.62 2 SER B O 1
ATOM 895 N N . LYS B 1 3 ? 7.066 -8.82 -19.203 1 89.62 3 LYS B N 1
ATOM 896 C CA . LYS B 1 3 ? 6.473 -8.289 -17.984 1 89.62 3 LYS B CA 1
ATOM 897 C C . LYS B 1 3 ? 5.895 -6.895 -18.219 1 89.62 3 LYS B C 1
ATOM 899 O O . LYS B 1 3 ? 6.559 -6.023 -18.781 1 89.62 3 LYS B O 1
ATOM 904 N N . ARG B 1 4 ? 4.613 -6.75 -18 1 91 4 ARG B N 1
ATOM 905 C CA . ARG B 1 4 ? 4.008 -5.422 -18 1 91 4 ARG B CA 1
ATOM 906 C C . ARG B 1 4 ? 4.547 -4.566 -16.859 1 91 4 ARG B C 1
ATOM 908 O O . ARG B 1 4 ? 4.457 -4.953 -15.695 1 91 4 ARG B O 1
ATOM 915 N N . PRO B 1 5 ? 5.098 -3.443 -17.25 1 95.75 5 PRO B N 1
ATOM 916 C CA . PRO B 1 5 ? 5.602 -2.576 -16.172 1 95.75 5 PRO B CA 1
ATOM 917 C C . PRO B 1 5 ? 4.516 -2.182 -15.172 1 95.75 5 PRO B C 1
ATOM 919 O O . PRO B 1 5 ? 3.381 -1.897 -15.57 1 95.75 5 PRO B O 1
ATOM 922 N N . PHE B 1 6 ? 4.914 -2.137 -13.961 1 97.06 6 PHE B N 1
ATOM 923 C CA . PHE B 1 6 ? 3.984 -1.832 -12.883 1 97.06 6 PHE B CA 1
ATOM 924 C C . PHE B 1 6 ? 3.344 -0.465 -13.094 1 97.06 6 PHE B C 1
ATOM 926 O O . PHE B 1 6 ? 2.141 -0.298 -12.875 1 97.06 6 PHE B O 1
ATOM 933 N N . MET B 1 7 ? 4.086 0.498 -13.555 1 95.88 7 MET B N 1
ATOM 934 C CA . MET B 1 7 ? 3.588 1.86 -13.734 1 95.88 7 MET B CA 1
ATOM 935 C C . MET B 1 7 ? 2.443 1.896 -14.734 1 95.88 7 MET B C 1
ATOM 937 O O . MET B 1 7 ? 1.521 2.701 -14.609 1 95.88 7 MET B O 1
ATOM 941 N N . ASP B 1 8 ? 2.559 1.061 -15.695 1 95.44 8 ASP B N 1
ATOM 942 C CA . ASP B 1 8 ? 1.494 1 -16.688 1 95.44 8 ASP B CA 1
ATOM 943 C C . ASP B 1 8 ? 0.18 0.541 -16.062 1 95.44 8 ASP B C 1
ATOM 945 O O . ASP B 1 8 ? -0.882 1.088 -16.375 1 95.44 8 ASP B O 1
ATOM 949 N N . THR B 1 9 ? 0.287 -0.431 -15.242 1 96.06 9 THR B N 1
ATOM 950 C CA . THR B 1 9 ? -0.892 -0.921 -14.539 1 96.06 9 THR B CA 1
ATOM 951 C C . THR B 1 9 ? -1.479 0.168 -13.641 1 96.06 9 THR B C 1
ATOM 953 O O . THR B 1 9 ? -2.682 0.432 -13.688 1 96.06 9 THR B O 1
ATOM 956 N N . LEU B 1 10 ? -0.621 0.832 -12.891 1 96.62 10 LEU B N 1
ATOM 957 C CA . LEU B 1 10 ? -1.055 1.87 -11.961 1 96.62 10 LEU B CA 1
ATOM 958 C C . LEU B 1 10 ? -1.77 2.996 -12.703 1 96.62 10 LEU B C 1
ATOM 960 O O . LEU B 1 10 ? -2.787 3.506 -12.227 1 96.62 10 LEU B O 1
ATOM 964 N N . ARG B 1 11 ? -1.321 3.389 -13.82 1 95.88 11 ARG B N 1
ATOM 965 C CA . ARG B 1 11 ? -1.893 4.48 -14.602 1 95.88 11 ARG B CA 1
ATOM 966 C C . ARG B 1 11 ? -3.291 4.125 -15.094 1 95.88 11 ARG B C 1
ATOM 968 O O . ARG B 1 11 ? -4.141 5.004 -15.25 1 95.88 11 ARG B O 1
ATOM 975 N N . GLU B 1 12 ? -3.543 2.879 -15.281 1 95.19 12 GLU B N 1
ATOM 976 C CA . GLU B 1 12 ? -4.797 2.432 -15.883 1 95.19 12 GLU B CA 1
ATOM 977 C C . GLU B 1 12 ? -5.879 2.242 -14.828 1 95.19 12 GLU B C 1
ATOM 979 O O . GLU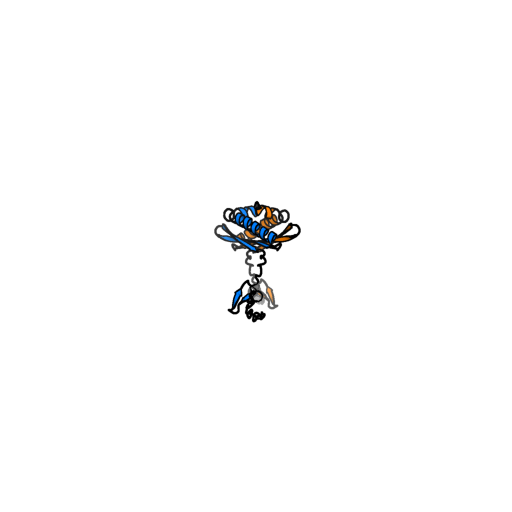 B 1 12 ? -7.07 2.266 -15.141 1 95.19 12 GLU B O 1
ATOM 984 N N . ILE B 1 13 ? -5.453 2.113 -13.641 1 96.12 13 ILE B N 1
ATOM 985 C CA . ILE B 1 13 ? -6.43 1.846 -12.594 1 96.12 13 ILE B CA 1
ATOM 986 C C . ILE B 1 13 ? -7.348 3.053 -12.422 1 96.12 13 ILE B C 1
ATOM 988 O O . ILE B 1 13 ? -6.879 4.184 -12.281 1 96.12 13 ILE B O 1
ATOM 992 N N . GLU B 1 14 ? -8.703 2.789 -12.547 1 95.62 14 GLU B N 1
ATOM 993 C CA . GLU B 1 14 ? -9.758 3.781 -12.375 1 95.62 14 GLU B CA 1
ATOM 994 C C . GLU B 1 14 ? -9.57 4.957 -13.328 1 95.62 14 GLU B C 1
ATOM 996 O O . GLU B 1 14 ? -9.781 6.113 -12.945 1 95.62 14 GLU B O 1
ATOM 1001 N N . MET B 1 15 ? -9.062 4.637 -14.445 1 94.06 15 MET B N 1
ATOM 1002 C CA . MET B 1 15 ? -8.875 5.613 -15.516 1 94.06 15 MET B CA 1
ATOM 1003 C C . MET B 1 15 ? -8.039 6.793 -15.039 1 94.06 15 MET B C 1
ATOM 1005 O O . MET B 1 15 ? -8.367 7.945 -15.328 1 94.06 15 MET B O 1
ATOM 1009 N N . GLY B 1 16 ? -7.059 6.422 -14.156 1 94.19 16 GLY B N 1
ATOM 1010 C CA . GLY B 1 16 ? -6.168 7.449 -13.641 1 94.19 16 GLY B CA 1
ATOM 1011 C C . GLY B 1 16 ? -6.633 8.031 -12.32 1 94.19 16 GLY B C 1
ATOM 1012 O O . GLY B 1 16 ? -5.906 8.797 -11.68 1 94.19 16 GLY B O 1
ATOM 1013 N N . GLY B 1 17 ? -7.805 7.73 -11.922 1 96.56 17 GLY B N 1
ATOM 1014 C CA . GLY B 1 17 ? -8.328 8.234 -10.664 1 96.56 17 GLY B CA 1
ATOM 1015 C C . GLY B 1 17 ? -7.453 7.887 -9.469 1 96.56 17 GLY B C 1
ATOM 1016 O O . GLY B 1 17 ? -7.285 8.695 -8.555 1 96.56 17 GLY B O 1
ATOM 1017 N N . LEU B 1 18 ? -6.914 6.758 -9.484 1 97.81 18 LEU B N 1
ATOM 1018 C CA . LEU B 1 18 ? -6.031 6.344 -8.406 1 97.81 18 LEU B CA 1
ATOM 1019 C C . LEU B 1 18 ? -4.801 7.242 -8.328 1 97.81 18 LEU B C 1
ATOM 1021 O O . LEU B 1 18 ? -4.402 7.668 -7.242 1 97.81 18 LEU B O 1
ATOM 1025 N N . LEU B 1 19 ? -4.219 7.523 -9.469 1 97.31 19 LEU B N 1
ATOM 1026 C CA . LEU B 1 19 ? -3.021 8.359 -9.492 1 97.31 19 LEU B CA 1
ATOM 1027 C C . LEU B 1 19 ? -3.332 9.766 -8.984 1 97.31 19 LEU B C 1
ATOM 1029 O O . LEU B 1 19 ? -2.523 10.367 -8.281 1 97.31 19 LEU B O 1
ATOM 1033 N N . ASP B 1 20 ? -4.426 10.281 -9.383 1 97.12 20 ASP B N 1
ATOM 1034 C CA . ASP B 1 20 ? -4.848 11.586 -8.883 1 97.12 20 ASP B CA 1
ATOM 1035 C C . ASP B 1 20 ? -5.004 11.57 -7.363 1 97.12 20 ASP B C 1
ATOM 1037 O O . ASP B 1 20 ? -4.527 12.477 -6.676 1 97.12 20 ASP B O 1
ATOM 1041 N N . GLU B 1 21 ? -5.664 10.562 -6.871 1 97.94 21 GLU B N 1
ATOM 1042 C CA . GLU B 1 21 ? -5.844 10.414 -5.43 1 97.94 21 GLU B CA 1
ATOM 1043 C C . GLU B 1 21 ? -4.5 10.312 -4.711 1 97.94 21 GLU B C 1
ATOM 1045 O O . GLU B 1 21 ? -4.289 10.969 -3.686 1 97.94 21 GLU B O 1
ATOM 1050 N N . LEU B 1 22 ? -3.643 9.539 -5.281 1 98.12 22 LEU B N 1
ATOM 1051 C CA . LEU B 1 22 ? -2.334 9.344 -4.668 1 98.12 22 LEU B CA 1
ATOM 1052 C C . LEU B 1 22 ? -1.526 10.633 -4.672 1 98.12 22 LEU B C 1
ATOM 1054 O O . LEU B 1 22 ? -0.822 10.938 -3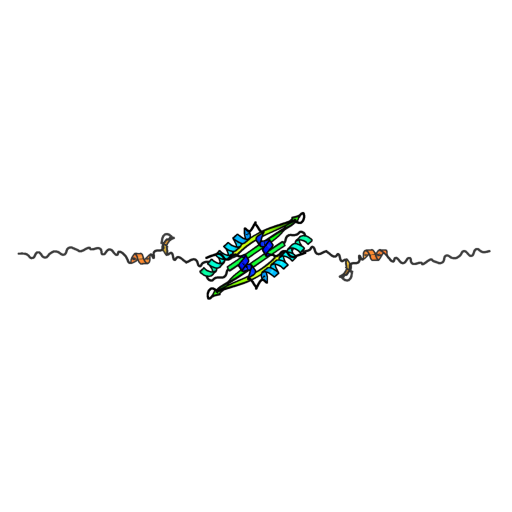.707 1 98.12 22 LEU B O 1
ATOM 1058 N N . THR B 1 23 ? -1.571 11.398 -5.734 1 98.06 23 THR B N 1
ATOM 1059 C CA . THR B 1 23 ? -0.89 12.68 -5.805 1 98.06 23 THR B CA 1
ATOM 1060 C C . THR B 1 23 ? -1.396 13.625 -4.715 1 98.06 23 THR B C 1
ATOM 1062 O O . THR B 1 23 ? -0.603 14.242 -4.004 1 98.06 23 THR B O 1
ATOM 1065 N N . ASP B 1 24 ? -2.695 13.688 -4.582 1 97.75 24 ASP B N 1
ATOM 1066 C CA . ASP B 1 24 ? -3.291 14.555 -3.568 1 97.75 24 ASP B CA 1
ATOM 1067 C C . ASP B 1 24 ? -2.932 14.078 -2.162 1 97.75 24 ASP B C 1
ATOM 1069 O O . ASP B 1 24 ? -2.553 14.883 -1.307 1 97.75 24 ASP B O 1
ATOM 1073 N N . ALA B 1 25 ? -3.084 12.805 -1.936 1 97.69 25 ALA B N 1
ATOM 1074 C CA . ALA B 1 25 ? -2.793 12.234 -0.623 1 97.69 25 ALA B CA 1
ATOM 1075 C C . ALA B 1 25 ? -1.337 12.469 -0.232 1 97.69 25 ALA B C 1
ATOM 1077 O O . ALA B 1 25 ? -1.044 12.812 0.915 1 97.69 25 ALA B O 1
ATOM 1078 N N . GLN B 1 26 ? -0.441 12.281 -1.181 1 97.69 26 GLN B N 1
ATOM 1079 C CA . GLN B 1 26 ? 0.973 12.523 -0.909 1 97.69 26 GLN B CA 1
ATOM 1080 C C . GLN B 1 26 ? 1.227 13.984 -0.572 1 97.69 26 GLN B C 1
ATOM 1082 O O . GLN B 1 26 ? 1.959 14.297 0.371 1 97.69 26 GLN B O 1
ATOM 1087 N N . HIS B 1 27 ? 0.632 14.82 -1.319 1 97.25 27 HIS B N 1
ATOM 1088 C CA . HIS B 1 27 ? 0.807 16.25 -1.072 1 97.25 27 HIS B CA 1
ATOM 1089 C C . HIS B 1 27 ? 0.33 16.625 0.325 1 97.25 27 HIS B C 1
ATOM 1091 O O . HIS B 1 27 ? 1.041 17.312 1.063 1 97.25 27 HIS B O 1
ATOM 1097 N N . ASP B 1 28 ? -0.874 16.203 0.612 1 95.81 28 ASP B N 1
ATOM 1098 C CA . ASP B 1 28 ? -1.446 16.516 1.918 1 95.81 28 ASP B CA 1
ATOM 1099 C C . ASP B 1 28 ? -0.591 15.938 3.045 1 95.81 28 ASP B C 1
ATOM 1101 O O . ASP B 1 28 ? -0.353 16.609 4.055 1 95.81 28 ASP B O 1
ATOM 1105 N N . LEU B 1 29 ? -0.158 14.742 2.854 1 96.75 29 LEU B N 1
ATOM 1106 C CA . LEU B 1 29 ? 0.681 14.078 3.844 1 96.75 29 LEU B CA 1
ATOM 1107 C C . LEU B 1 29 ? 1.984 14.836 4.055 1 96.75 29 LEU B C 1
ATOM 1109 O O . LEU B 1 29 ? 2.379 15.102 5.191 1 96.75 29 LEU B O 1
ATOM 1113 N N . ILE B 1 30 ? 2.598 15.258 2.963 1 95.5 30 ILE B N 1
ATOM 1114 C CA . ILE B 1 30 ? 3.875 15.953 3.035 1 95.5 30 ILE B CA 1
ATOM 1115 C C . ILE B 1 30 ? 3.684 17.312 3.701 1 95.5 30 ILE B C 1
ATOM 1117 O O . ILE B 1 30 ? 4.512 17.734 4.508 1 95.5 30 ILE B O 1
ATOM 1121 N N . ASP B 1 31 ? 2.598 17.969 3.377 1 93.88 31 ASP B N 1
ATOM 1122 C CA . ASP B 1 31 ? 2.299 19.25 4.004 1 93.88 31 ASP B CA 1
ATOM 1123 C C . ASP B 1 31 ? 2.168 19.109 5.52 1 93.88 31 ASP B C 1
ATOM 1125 O O . ASP B 1 31 ? 2.719 19.906 6.273 1 93.88 31 ASP B O 1
ATOM 1129 N N . LEU B 1 32 ? 1.436 18.109 5.938 1 93.88 32 LEU B N 1
ATOM 1130 C CA . LEU B 1 32 ? 1.23 17.875 7.363 1 93.88 32 LEU B CA 1
ATOM 1131 C C . LEU B 1 32 ? 2.539 17.5 8.047 1 93.88 32 LEU B C 1
ATOM 1133 O O . LEU B 1 32 ? 2.805 17.922 9.172 1 93.88 32 LEU B O 1
ATOM 1137 N N . ILE B 1 33 ? 3.354 16.766 7.422 1 94.88 33 ILE B N 1
ATOM 1138 C CA . ILE B 1 33 ? 4.652 16.391 7.965 1 94.88 33 ILE B CA 1
ATOM 1139 C C . ILE B 1 33 ? 5.527 17.625 8.133 1 94.88 33 ILE B C 1
ATOM 1141 O O . ILE B 1 33 ? 6.211 17.781 9.148 1 94.88 33 ILE B O 1
ATOM 1145 N N . ARG B 1 34 ? 5.445 18.453 7.133 1 92.62 34 ARG B N 1
ATOM 1146 C CA . ARG B 1 34 ? 6.211 19.703 7.207 1 92.62 34 ARG B CA 1
ATOM 1147 C C . ARG B 1 34 ? 5.738 20.562 8.367 1 92.62 34 ARG B C 1
ATOM 1149 O O . ARG B 1 34 ? 6.547 21.203 9.047 1 92.62 34 ARG B O 1
ATOM 1156 N N . LEU B 1 35 ? 4.445 20.594 8.578 1 89.56 35 LEU B N 1
ATOM 1157 C CA . LEU B 1 35 ? 3.85 21.422 9.617 1 89.56 35 LEU B CA 1
ATOM 1158 C C . LEU B 1 35 ? 4.148 20.859 11 1 89.56 35 LEU B C 1
ATOM 1160 O O . LEU B 1 35 ? 4.445 21.609 11.938 1 89.56 35 LEU B O 1
ATOM 1164 N N . THR B 1 36 ? 4.133 19.594 11.125 1 91.75 36 THR B N 1
ATOM 1165 C CA . THR B 1 36 ? 4.227 18.953 12.438 1 91.75 36 THR B CA 1
ATOM 1166 C C . THR B 1 36 ? 5.652 18.484 12.711 1 91.75 36 THR B C 1
ATOM 1168 O O . THR B 1 36 ? 6.016 18.219 13.859 1 91.75 36 THR B O 1
ATOM 1171 N N . ASN B 1 37 ? 6.387 18.219 11.602 1 93.69 37 ASN B N 1
ATOM 1172 C CA . ASN B 1 37 ? 7.711 17.609 11.648 1 93.69 37 ASN B CA 1
ATOM 1173 C C . ASN B 1 37 ? 7.66 16.203 12.227 1 93.69 37 ASN B C 1
ATOM 1175 O O . ASN B 1 37 ? 8.586 15.773 12.906 1 93.69 37 ASN B O 1
ATOM 1179 N N . LYS B 1 38 ? 6.523 15.523 12.062 1 94.25 38 LYS B N 1
ATOM 1180 C CA . LYS B 1 38 ? 6.34 14.133 12.453 1 94.25 38 LYS B CA 1
ATOM 1181 C C . LYS B 1 38 ? 6.199 13.227 11.234 1 94.25 38 LYS B C 1
ATOM 1183 O O . LYS B 1 38 ? 5.797 13.688 10.164 1 94.25 38 LYS B O 1
ATOM 1188 N N . ALA B 1 39 ? 6.473 12.008 11.422 1 96.88 39 ALA B N 1
ATOM 1189 C CA . ALA B 1 39 ? 6.477 11.039 10.328 1 96.88 39 ALA B CA 1
ATOM 1190 C C . ALA B 1 39 ? 5.055 10.672 9.914 1 96.88 39 ALA B C 1
ATOM 1192 O O . ALA B 1 39 ? 4.117 10.797 10.711 1 96.88 39 ALA B O 1
ATOM 1193 N N . GLY B 1 40 ? 4.926 10.242 8.703 1 97.56 40 GLY B N 1
ATOM 1194 C CA . GLY B 1 40 ? 3.695 9.719 8.133 1 97.56 40 GLY B CA 1
ATOM 1195 C C . GLY B 1 40 ? 3.926 8.586 7.156 1 97.56 40 GLY B C 1
ATOM 1196 O O . GLY B 1 40 ? 5.07 8.242 6.852 1 97.56 40 GLY B O 1
ATOM 1197 N N . ALA B 1 41 ? 2.824 8.016 6.695 1 98.44 41 ALA B N 1
ATOM 1198 C CA . ALA B 1 41 ? 2.934 6.891 5.766 1 98.44 41 ALA B CA 1
ATOM 1199 C C . ALA B 1 41 ? 1.775 6.887 4.77 1 98.44 41 ALA B C 1
ATOM 1201 O O . ALA B 1 41 ? 0.671 7.332 5.094 1 98.44 41 ALA B O 1
ATOM 1202 N N . LEU B 1 42 ? 2.084 6.414 3.631 1 98.62 42 LEU B N 1
ATOM 1203 C CA . LEU B 1 42 ? 1.093 6.172 2.588 1 98.62 42 LEU B CA 1
ATOM 1204 C C . LEU B 1 42 ? 1.107 4.711 2.152 1 98.62 42 LEU B C 1
ATOM 1206 O O . LEU B 1 42 ? 2.154 4.184 1.771 1 98.62 42 LEU B O 1
ATOM 1210 N N . THR B 1 43 ? -0.02 4.039 2.238 1 98.81 43 THR B N 1
ATOM 1211 C CA . THR B 1 43 ? -0.141 2.631 1.883 1 98.81 43 THR B CA 1
ATOM 1212 C C . THR B 1 43 ? -1.09 2.451 0.701 1 98.81 43 THR B C 1
ATOM 1214 O O . THR B 1 43 ? -2.193 3 0.695 1 98.81 43 THR B O 1
ATOM 1217 N N . ILE B 1 44 ? -0.672 1.738 -0.21 1 98.75 44 ILE B N 1
ATOM 1218 C CA . ILE B 1 44 ? -1.472 1.364 -1.371 1 98.75 44 ILE B CA 1
ATOM 1219 C C . ILE B 1 44 ? -1.641 -0.152 -1.415 1 98.75 44 ILE B C 1
ATOM 1221 O O . ILE B 1 44 ? -0.657 -0.894 -1.374 1 98.75 44 ILE B O 1
ATOM 1225 N N . THR B 1 45 ? -2.844 -0.609 -1.514 1 98.69 45 THR B N 1
ATOM 1226 C CA . THR B 1 45 ? -3.125 -2.031 -1.685 1 98.69 45 THR B CA 1
ATOM 1227 C C . THR B 1 45 ? -3.871 -2.279 -2.992 1 98.69 45 THR B C 1
ATOM 1229 O O . THR B 1 45 ? -4.926 -1.69 -3.232 1 98.69 45 THR B O 1
ATOM 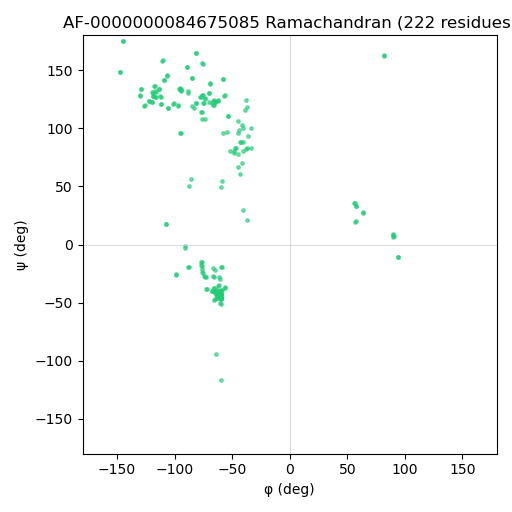1232 N N . LEU B 1 46 ? -3.34 -3.066 -3.803 1 98.62 46 LEU B N 1
ATOM 1233 C CA . LEU B 1 46 ? -3.988 -3.525 -5.027 1 98.62 46 LEU B CA 1
ATOM 1234 C C . LEU B 1 46 ? -4.461 -4.969 -4.883 1 98.62 46 LEU B C 1
ATOM 1236 O O . LEU B 1 46 ? -3.65 -5.875 -4.691 1 98.62 46 LEU B O 1
ATOM 1240 N N . ASN B 1 47 ? -5.742 -5.145 -4.969 1 98.44 47 ASN B N 1
ATOM 1241 C CA . ASN B 1 47 ? -6.352 -6.469 -4.91 1 98.44 47 ASN B CA 1
ATOM 1242 C C . ASN B 1 47 ? -6.633 -7.02 -6.305 1 98.44 47 ASN B C 1
ATOM 1244 O O . ASN B 1 47 ? -7.383 -6.418 -7.074 1 98.44 47 ASN B O 1
ATOM 1248 N N . TYR B 1 48 ? -6.055 -8.133 -6.641 1 97.75 48 TYR B N 1
ATOM 1249 C CA . TYR B 1 48 ? -6.238 -8.812 -7.918 1 97.75 48 TYR B CA 1
ATOM 1250 C C . TYR B 1 48 ? -7.203 -9.984 -7.77 1 97.75 48 TYR B C 1
ATOM 1252 O O . TYR B 1 48 ? -6.945 -10.922 -7.012 1 97.75 48 TYR B O 1
ATOM 1260 N N . LYS B 1 49 ? -8.227 -9.945 -8.477 1 96.81 49 LYS B N 1
ATOM 1261 C CA . LYS B 1 49 ? -9.234 -11 -8.422 1 96.81 49 LYS B CA 1
ATOM 1262 C C . LYS B 1 49 ? -9.508 -11.57 -9.805 1 96.81 49 LYS B C 1
ATOM 1264 O O . LYS B 1 49 ? -9.945 -10.852 -10.711 1 96.81 49 LYS B O 1
ATOM 1269 N N . PRO B 1 50 ? -9.289 -12.844 -9.977 1 96.12 50 PRO B N 1
ATOM 1270 C CA . PRO B 1 50 ? -9.695 -13.461 -11.242 1 96.12 50 PRO B CA 1
ATOM 1271 C C . PRO B 1 50 ? -11.219 -13.57 -11.383 1 96.12 50 PRO B C 1
ATOM 1273 O O . PRO B 1 50 ? -11.906 -13.906 -10.414 1 96.12 50 PRO B O 1
ATOM 1276 N N . GLU B 1 51 ? -11.75 -13.125 -12.516 1 92.5 51 GLU B N 1
ATOM 1277 C CA . GLU B 1 51 ? -13.188 -13.148 -12.758 1 92.5 51 GLU B CA 1
ATOM 1278 C C . GLU B 1 51 ? -13.555 -14.234 -13.773 1 92.5 51 GLU B C 1
ATOM 1280 O O . GLU B 1 51 ? -14.664 -14.234 -14.312 1 92.5 51 GLU B O 1
ATOM 1285 N N . GLY B 1 52 ? -12.812 -15.203 -14.086 1 84.38 52 GLY B N 1
ATOM 1286 C CA . GLY B 1 52 ? -13.102 -16.188 -15.117 1 84.38 52 GLY B CA 1
ATOM 1287 C C . GLY B 1 52 ? -12.758 -15.711 -16.516 1 84.38 52 GLY B C 1
ATOM 1288 O O . GLY B 1 52 ? -12.578 -14.516 -16.75 1 84.38 52 GLY B O 1
ATOM 1289 N N . ALA B 1 53 ? -12.633 -16.578 -17.547 1 86.38 53 ALA B N 1
ATOM 1290 C CA . ALA B 1 53 ? -12.359 -16.328 -18.953 1 86.38 53 ALA B CA 1
ATOM 1291 C C . ALA B 1 53 ? -11.055 -15.555 -19.141 1 86.38 53 ALA B C 1
ATOM 1293 O O . ALA B 1 53 ? -10.953 -14.703 -20.031 1 86.38 53 ALA B O 1
ATOM 1294 N N . GLY B 1 54 ? -10.156 -15.578 -18.094 1 88.38 54 GLY B N 1
ATOM 1295 C CA . GLY B 1 54 ? -8.844 -14.961 -18.219 1 88.38 54 GLY B CA 1
ATOM 1296 C C . GLY B 1 54 ? -8.828 -13.5 -17.797 1 88.38 54 GLY B C 1
ATOM 1297 O O . GLY B 1 54 ? -7.84 -12.797 -18 1 88.38 54 GLY B O 1
ATOM 1298 N N . GLN B 1 55 ? -9.953 -13.07 -17.203 1 93.69 55 GLN B N 1
ATOM 1299 C CA . GLN B 1 55 ? -10.023 -11.68 -16.781 1 93.69 55 GLN B CA 1
ATOM 1300 C C . GLN B 1 55 ? -9.656 -11.539 -15.305 1 93.69 55 GLN B C 1
ATOM 1302 O O . GLN B 1 55 ? -10.039 -12.367 -14.477 1 93.69 55 GLN B O 1
ATOM 1307 N N . ILE B 1 56 ? -8.805 -10.539 -15.039 1 94.5 56 ILE B N 1
ATOM 1308 C CA . ILE B 1 56 ? -8.445 -10.195 -13.664 1 94.5 56 ILE B CA 1
ATOM 1309 C C . ILE B 1 56 ? -8.93 -8.781 -13.344 1 94.5 56 ILE B C 1
ATOM 1311 O O . ILE B 1 56 ? -8.711 -7.852 -14.125 1 94.5 56 ILE B O 1
ATOM 1315 N N . THR B 1 57 ? -9.68 -8.617 -12.258 1 96.25 57 THR B N 1
ATOM 1316 C CA . THR B 1 57 ? -10.086 -7.312 -11.758 1 96.25 57 THR B CA 1
ATOM 1317 C C . THR B 1 57 ? -9.125 -6.816 -10.68 1 96.25 57 THR B C 1
ATOM 1319 O O . THR B 1 57 ? -8.75 -7.574 -9.789 1 96.25 57 THR B O 1
ATOM 1322 N N . VAL B 1 58 ? -8.711 -5.566 -10.812 1 97.19 58 VAL B N 1
ATOM 1323 C CA . VAL B 1 58 ? -7.812 -4.949 -9.844 1 97.19 58 VAL B CA 1
ATOM 1324 C C . VAL B 1 58 ? -8.547 -3.85 -9.078 1 97.19 58 VAL B C 1
ATOM 1326 O O . VAL B 1 58 ? -9.086 -2.92 -9.68 1 97.19 58 VAL B O 1
ATOM 1329 N N . LYS B 1 59 ? -8.625 -3.963 -7.797 1 97.31 59 LYS B N 1
ATOM 1330 C CA . LYS B 1 59 ? -9.195 -2.945 -6.918 1 97.31 59 LYS B CA 1
ATOM 1331 C C . LYS B 1 59 ? -8.125 -2.33 -6.02 1 97.31 59 LYS B C 1
ATOM 1333 O O . LYS B 1 59 ? -7.348 -3.049 -5.395 1 97.31 59 LYS B O 1
ATOM 1338 N N . ALA B 1 60 ? -8.172 -1.03 -5.961 1 98.12 60 ALA B N 1
ATOM 1339 C CA . ALA B 1 60 ? -7.152 -0.323 -5.188 1 98.12 60 ALA B CA 1
ATOM 1340 C C . ALA B 1 60 ? -7.73 0.22 -3.885 1 98.12 60 ALA B C 1
ATOM 1342 O O . ALA B 1 60 ? -8.906 0.594 -3.826 1 98.12 60 ALA B O 1
ATOM 1343 N N . GLU B 1 61 ? -6.953 0.235 -2.871 1 98.12 61 GLU B N 1
ATOM 1344 C CA . GLU B 1 61 ? -7.203 0.905 -1.598 1 98.12 61 GLU B CA 1
ATOM 1345 C C . GLU B 1 61 ? -6.02 1.779 -1.194 1 98.12 61 GLU B C 1
ATOM 1347 O O . GLU B 1 61 ? -4.863 1.367 -1.324 1 98.12 61 GLU B O 1
ATOM 1352 N N . VAL B 1 62 ? -6.352 2.973 -0.775 1 98.5 62 VAL B N 1
ATOM 1353 C CA . VAL B 1 62 ? -5.32 3.908 -0.329 1 98.5 62 VAL B CA 1
ATOM 1354 C C . VAL B 1 62 ? -5.559 4.277 1.133 1 98.5 62 VAL B C 1
ATOM 1356 O O . VAL B 1 62 ? -6.688 4.598 1.524 1 98.5 62 VAL B O 1
ATOM 1359 N N . LYS B 1 63 ? -4.559 4.207 1.922 1 98.25 63 LYS B N 1
ATOM 1360 C CA . LYS B 1 63 ? -4.59 4.613 3.324 1 98.25 63 LYS B CA 1
ATOM 1361 C C . LYS B 1 63 ? -3.426 5.543 3.654 1 98.25 63 LYS B C 1
ATOM 1363 O O . LYS B 1 63 ? -2.275 5.242 3.324 1 98.25 63 LYS B O 1
ATOM 1368 N N . ALA B 1 64 ? -3.758 6.594 4.211 1 97.69 64 ALA B N 1
ATOM 1369 C CA . ALA B 1 64 ? -2.729 7.523 4.668 1 97.69 64 ALA B CA 1
ATOM 1370 C C . ALA B 1 64 ? -2.697 7.605 6.191 1 97.69 64 ALA B C 1
ATOM 1372 O O . ALA B 1 64 ? -3.742 7.738 6.832 1 97.69 64 ALA B O 1
ATOM 1373 N N . LYS B 1 65 ? -1.599 7.426 6.754 1 96.81 65 LYS B N 1
ATOM 1374 C CA . LYS B 1 65 ? -1.354 7.707 8.164 1 96.81 65 LYS B CA 1
ATOM 1375 C C . LYS B 1 65 ? -0.752 9.102 8.352 1 96.81 65 LYS B C 1
ATOM 1377 O O . LYS B 1 65 ? 0.464 9.273 8.258 1 96.81 65 LYS B O 1
ATOM 1382 N N . GLU B 1 66 ? -1.602 10 8.633 1 94.44 66 GLU B N 1
ATOM 1383 C CA . GLU B 1 66 ? -1.201 11.398 8.781 1 94.44 66 GLU B CA 1
ATOM 1384 C C . GLU B 1 66 ? -0.7 11.68 10.195 1 94.44 66 GLU B C 1
ATOM 1386 O O . GLU B 1 66 ? -1.248 11.164 11.172 1 94.44 66 GLU B O 1
ATOM 1391 N N . PRO B 1 67 ? 0.286 12.5 10.336 1 92.62 67 PRO B N 1
ATOM 1392 C CA . PRO B 1 67 ? 0.751 12.891 11.672 1 92.62 67 PRO B CA 1
ATOM 1393 C C . PRO B 1 67 ? -0.253 13.766 12.422 1 92.62 67 PRO B C 1
ATOM 1395 O O . PRO B 1 67 ? -0.977 14.547 11.797 1 92.62 67 PRO B O 1
ATOM 1398 N N . LYS B 1 68 ? -0.435 13.523 13.672 1 84.38 68 LYS B N 1
ATOM 1399 C CA . LYS B 1 68 ? -1.414 14.234 14.492 1 84.38 68 LYS B CA 1
ATOM 1400 C C . LYS B 1 68 ? -0.908 15.617 14.867 1 84.38 68 LYS B C 1
ATOM 1402 O O . LYS B 1 68 ? 0.269 15.789 15.195 1 84.38 68 LYS B O 1
ATOM 1407 N N . LEU B 1 69 ? -1.766 16.547 14.547 1 80.88 69 LEU B N 1
ATOM 1408 C CA . LEU B 1 69 ? -1.463 17.891 15.008 1 80.88 69 LEU B CA 1
ATOM 1409 C C . LEU B 1 69 ? -1.71 18.031 16.5 1 80.88 69 LEU B C 1
ATOM 1411 O O . LEU B 1 69 ? -2.682 17.484 17.031 1 80.88 69 LEU B O 1
ATOM 1415 N N . PRO B 1 70 ? -0.626 18.5 17.234 1 75.38 70 PRO B N 1
ATOM 1416 C CA . PRO B 1 70 ? -0.9 18.75 18.656 1 75.38 70 PRO B CA 1
ATOM 1417 C C . PRO B 1 70 ? -2.096 19.672 18.875 1 75.38 70 PRO B C 1
ATOM 1419 O O . PRO B 1 70 ? -2.229 20.688 18.188 1 75.38 70 PRO B O 1
ATOM 1422 N N . ARG B 1 71 ? -3.15 19.109 19.391 1 75.81 71 ARG B N 1
ATOM 1423 C CA . ARG B 1 71 ? -4.285 19.969 19.734 1 75.81 71 ARG B CA 1
ATOM 1424 C C . ARG B 1 71 ? -3.998 20.75 21 1 75.81 71 ARG B C 1
ATOM 1426 O O . ARG B 1 71 ? -3.336 20.266 21.922 1 75.81 71 ARG B O 1
ATOM 1433 N N . GLY B 1 72 ? -4.082 22.094 20.766 1 74.25 72 GLY B N 1
ATOM 1434 C CA . GLY B 1 72 ? -3.889 22.938 21.922 1 74.25 72 GLY B CA 1
ATOM 1435 C C . GLY B 1 72 ? -4.852 22.625 23.062 1 74.25 72 GLY B C 1
ATOM 1436 O O . GLY B 1 72 ? -5.949 22.125 22.828 1 74.25 72 GLY B O 1
ATOM 1437 N N . SER B 1 73 ? -4.242 22.438 24.266 1 77.31 73 SER B N 1
ATOM 1438 C CA . SER B 1 73 ? -5.09 22.328 25.453 1 77.31 73 SER B CA 1
ATOM 1439 C C . SER B 1 73 ? -5.617 23.703 25.875 1 77.31 73 SER B C 1
ATOM 1441 O O . SER B 1 73 ? -4.871 24.688 25.891 1 77.31 73 SER B O 1
ATOM 1443 N N . SER B 1 74 ? -6.918 23.891 25.641 1 80.44 74 SER B N 1
ATOM 1444 C CA . SER B 1 74 ? -7.465 25.109 26.203 1 80.44 74 SER B CA 1
ATOM 1445 C C . SER B 1 74 ? -7.793 24.938 27.688 1 80.44 74 SER B C 1
ATOM 1447 O O . SER B 1 74 ? -8.281 23.891 28.094 1 80.44 74 SER B O 1
ATOM 1449 N N . LEU B 1 75 ? -7.18 25.781 28.438 1 82.25 75 LEU B N 1
ATOM 1450 C CA . LEU B 1 75 ? -7.453 25.766 29.875 1 82.25 75 LEU B CA 1
ATOM 1451 C C . LEU B 1 75 ? -8.789 26.422 30.172 1 82.25 75 LEU B C 1
ATOM 1453 O O . LEU B 1 75 ? -9.039 27.562 29.766 1 82.25 75 LEU B O 1
ATOM 1457 N N . PHE B 1 76 ? -9.672 25.594 30.641 1 85.88 76 PHE B N 1
ATOM 1458 C CA . PHE B 1 76 ? -10.938 26.141 31.125 1 85.88 76 PHE B CA 1
ATOM 1459 C C . PHE B 1 76 ? -11.023 26.031 32.656 1 85.88 76 PHE B C 1
ATOM 1461 O O . PHE B 1 76 ? -10.406 25.156 33.25 1 85.88 76 PHE B O 1
ATOM 1468 N N . PHE B 1 77 ? -11.586 27.047 33.281 1 88.69 77 PHE B N 1
ATOM 1469 C CA . PHE B 1 77 ? -11.891 27.031 34.688 1 88.69 77 PHE B CA 1
ATOM 1470 C C . PHE B 1 77 ? -13.336 26.609 34.938 1 88.69 77 PHE B C 1
ATOM 1472 O O . PHE B 1 77 ? -14.227 26.953 34.156 1 88.69 77 PHE B O 1
ATOM 1479 N N . LEU B 1 78 ? -13.461 25.719 35.875 1 86.62 78 LEU B N 1
ATOM 1480 C CA . LEU B 1 78 ? -14.805 25.281 36.25 1 86.62 78 LEU B CA 1
ATOM 1481 C C . LEU B 1 78 ? -15.508 26.344 37.094 1 86.62 78 LEU B C 1
ATOM 1483 O O . LEU B 1 78 ? -14.914 26.875 38.031 1 86.62 78 LEU B O 1
ATOM 1487 N N . THR B 1 79 ? -16.766 26.641 36.594 1 84 79 THR B N 1
ATOM 1488 C CA . THR B 1 79 ? -17.594 27.484 37.438 1 84 79 THR B CA 1
ATOM 1489 C C . THR B 1 79 ? -18.266 26.641 38.531 1 84 79 THR B C 1
ATOM 1491 O O . THR B 1 79 ? -18.297 25.406 38.438 1 84 79 THR B O 1
ATOM 1494 N N . PRO B 1 80 ? -18.734 27.391 39.469 1 85 80 PRO B N 1
ATOM 1495 C CA . PRO B 1 80 ? -19.453 26.672 40.531 1 85 80 PRO B CA 1
ATOM 1496 C C . PRO B 1 80 ? -20.656 25.891 39.969 1 85 80 PRO B C 1
ATOM 1498 O O . PRO B 1 80 ? -21.047 24.875 40.562 1 85 80 PRO B O 1
ATOM 1501 N N . GLU B 1 81 ? -21.094 26.219 38.875 1 87.75 81 GLU B N 1
ATOM 1502 C CA . GLU B 1 81 ? -22.25 25.578 38.25 1 87.75 81 GLU B CA 1
ATOM 1503 C C . GLU B 1 81 ? -21.828 24.406 37.375 1 87.75 81 GLU B C 1
ATOM 1505 O O . GLU B 1 81 ? -22.688 23.719 36.812 1 87.75 81 GLU B O 1
ATOM 1510 N N . GLY B 1 82 ? -20.531 24.219 37.281 1 88 82 GLY B N 1
ATOM 1511 C CA . GLY B 1 82 ? -20.031 23.094 36.531 1 88 82 GLY B CA 1
ATOM 1512 C C . GLY B 1 82 ? -19.781 23.422 35.062 1 88 82 GLY B C 1
ATOM 1513 O O . GLY B 1 82 ? -19.656 22.531 34.219 1 88 82 GLY B O 1
ATOM 1514 N N . ASN B 1 83 ? -19.906 24.594 34.781 1 88 83 ASN B N 1
ATOM 1515 C CA . ASN B 1 83 ? -19.625 25 33.406 1 88 83 ASN B CA 1
ATOM 1516 C C . ASN B 1 83 ? -18.156 25.375 33.188 1 88 83 ASN B C 1
ATOM 1518 O O . ASN B 1 83 ? -17.469 25.719 34.156 1 88 83 ASN B O 1
ATOM 1522 N N . LEU B 1 84 ? -17.578 25.25 31.969 1 88.06 84 LEU B N 1
ATOM 1523 C CA . LEU B 1 84 ? -16.219 25.641 31.609 1 88.06 84 LEU B CA 1
ATOM 1524 C C . LEU B 1 84 ? -16.172 27.125 31.25 1 88.06 84 LEU B C 1
ATOM 1526 O O . LEU B 1 84 ? -17.016 27.625 30.5 1 88.06 84 LEU B O 1
ATOM 1530 N N . SER B 1 85 ? -15.406 27.922 31.984 1 84.94 85 SER B N 1
ATOM 1531 C CA . SER B 1 85 ? -15.188 29.344 31.75 1 84.94 85 SER B CA 1
ATOM 1532 C C . SER B 1 85 ? -13.727 29.641 31.469 1 84.94 85 SER B C 1
ATOM 1534 O O . SER B 1 85 ? -12.828 29 32.031 1 84.94 85 SER B O 1
ATOM 1536 N N . ARG B 1 86 ? -13.5 30.516 30.422 1 85.44 86 ARG B N 1
ATOM 1537 C CA . ARG B 1 86 ? -12.141 30.938 30.109 1 85.44 86 ARG B CA 1
ATOM 1538 C C . ARG B 1 86 ? -11.641 31.984 31.094 1 85.44 86 ARG B C 1
ATOM 1540 O O . ARG B 1 86 ? -10.445 32.281 31.141 1 85.44 86 ARG B O 1
ATOM 1547 N N . ARG B 1 87 ? -12.555 32.594 31.875 1 79.38 87 ARG B N 1
ATOM 1548 C CA . ARG B 1 87 ? -12.195 33.594 32.844 1 79.38 87 ARG B CA 1
ATOM 1549 C C . ARG B 1 87 ? -11.844 32.969 34.188 1 79.38 87 ARG B C 1
ATOM 1551 O O . ARG B 1 87 ? -12.586 32.156 34.719 1 79.38 87 ARG B O 1
ATOM 1558 N N . ASP B 1 88 ? -10.633 33.438 34.719 1 72.62 88 ASP B N 1
ATOM 1559 C CA . ASP B 1 88 ? -10.258 33.031 36.062 1 72.62 88 ASP B CA 1
ATOM 1560 C C . ASP B 1 88 ? -11.195 33.625 37.094 1 72.62 88 ASP B C 1
ATOM 1562 O O . ASP B 1 88 ? -11.336 34.844 37.188 1 72.62 88 ASP B O 1
ATOM 1566 N N . PRO B 1 89 ? -11.891 32.844 37.938 1 69.5 89 PRO B N 1
ATOM 1567 C CA . PRO B 1 89 ? -12.781 33.406 38.938 1 69.5 89 PRO B CA 1
ATOM 1568 C C . PRO B 1 89 ? -12.055 34.312 39.938 1 69.5 89 PRO B C 1
ATOM 1570 O O . PRO B 1 89 ? -12.672 35.188 40.562 1 69.5 89 PRO B O 1
ATOM 1573 N N . ARG B 1 90 ? -10.82 34.094 40.219 1 69.88 90 ARG B N 1
ATOM 1574 C CA . ARG B 1 90 ? -10.094 34.844 41.219 1 69.88 90 ARG B CA 1
ATOM 1575 C C . ARG B 1 90 ? -9.773 36.281 40.75 1 69.88 90 ARG B C 1
ATOM 1577 O O . ARG B 1 90 ? -9.477 37.156 41.531 1 69.88 90 ARG B O 1
ATOM 1584 N N . GLN B 1 91 ? -9.672 36.375 39.469 1 69.25 91 GLN B N 1
ATOM 1585 C CA . GLN B 1 91 ? -9.398 37.688 38.938 1 69.25 91 GLN B CA 1
ATOM 1586 C C . GLN B 1 91 ? -10.641 38.594 38.969 1 69.25 91 GLN B C 1
ATOM 1588 O O . GLN B 1 91 ? -10.531 39.812 39.031 1 69.25 91 GLN B O 1
ATOM 1593 N N . GLN B 1 92 ? -11.773 38.031 38.969 1 58.53 92 GLN B N 1
ATOM 1594 C CA . GLN B 1 92 ? -12.953 38.875 39.125 1 58.53 92 GLN B CA 1
ATOM 1595 C C . GLN B 1 92 ? -12.992 39.5 40.531 1 58.53 92 GLN B C 1
ATOM 1597 O O . GLN B 1 92 ? -13.672 40.531 40.719 1 58.53 92 GLN B O 1
ATOM 1602 N N . GLN B 1 93 ? -12.25 38.906 41.531 1 57.84 93 GLN B N 1
ATOM 1603 C CA . GLN B 1 93 ? -12.367 39.438 42.875 1 57.84 93 GLN B CA 1
ATOM 1604 C C . GLN B 1 93 ? -11.578 40.719 43.031 1 57.84 93 GLN B C 1
ATOM 1606 O O . GLN B 1 93 ? -11.883 41.562 43.906 1 57.84 93 GLN B O 1
ATOM 1611 N N . MET B 1 94 ? -10.648 41.031 42.156 1 55.97 94 MET B N 1
ATOM 1612 C CA . MET B 1 94 ? -9.93 42.281 42.375 1 55.97 94 MET B CA 1
ATOM 1613 C C . MET B 1 94 ? -10.781 43.469 41.969 1 55.97 94 MET B C 1
ATOM 1615 O O . MET B 1 94 ? -10.391 44.625 42.188 1 55.97 94 MET B O 1
ATOM 1619 N N . ASP B 1 95 ? -11.781 43.219 41.125 1 52.5 95 ASP B N 1
ATOM 1620 C CA . ASP B 1 95 ? -12.359 44.469 40.688 1 52.5 95 ASP B CA 1
ATOM 1621 C C . ASP B 1 95 ? -12.906 45.281 41.875 1 52.5 95 ASP B C 1
ATOM 1623 O O . ASP B 1 95 ? -12.57 46.438 42.031 1 52.5 95 ASP B O 1
ATOM 1627 N N . LEU B 1 96 ? -14.344 45.531 41.906 1 52.72 96 LEU B N 1
ATOM 1628 C CA . LEU B 1 96 ? -15.125 46.688 42.312 1 52.72 96 LEU B CA 1
ATOM 1629 C C . LEU B 1 96 ? -15.383 46.656 43.812 1 52.72 96 LEU B C 1
ATOM 1631 O O . LEU B 1 96 ? -16.266 45.938 44.281 1 52.72 96 LEU B O 1
ATOM 1635 N N . ARG B 1 97 ? -14.391 46.594 44.656 1 53.75 97 ARG B N 1
ATOM 1636 C CA . ARG B 1 97 ? -14.859 47.031 45.969 1 53.75 97 ARG B CA 1
ATOM 1637 C C . ARG B 1 97 ? -15.492 48.406 45.906 1 53.75 97 ARG B C 1
ATOM 1639 O O . ARG B 1 97 ? -14.875 49.375 45.438 1 53.75 97 ARG B O 1
ATOM 1646 N N . PRO B 1 98 ? -16.734 48.531 45.812 1 51.69 98 PRO B N 1
ATOM 1647 C CA . PRO B 1 98 ? -17.328 49.875 45.906 1 51.69 98 PRO B CA 1
ATOM 1648 C C . PRO B 1 98 ? -16.75 50.719 47.031 1 51.69 98 PRO B C 1
ATOM 1650 O O . PRO B 1 98 ? -16.594 50.219 48.156 1 51.69 98 PRO B O 1
ATOM 1653 N N . VAL B 1 99 ? -15.852 51.562 46.781 1 49.44 99 VAL B N 1
ATOM 1654 C CA . VAL B 1 99 ? -15.594 52.625 47.75 1 49.44 99 VAL B CA 1
ATOM 1655 C C . VAL B 1 99 ? -16.922 53.219 48.219 1 49.44 99 VAL B C 1
ATOM 1657 O O . VAL B 1 99 ? -17.703 53.719 47.406 1 49.44 99 VAL B O 1
ATOM 1660 N N . GLY B 1 100 ? -17.812 52.625 48.906 1 45.78 100 GLY B N 1
ATOM 1661 C CA . GLY B 1 100 ? -18.922 53.25 49.594 1 45.78 100 GLY B CA 1
ATOM 1662 C C . GLY B 1 100 ? -18.562 54.594 50.219 1 45.78 100 GLY B C 1
ATOM 1663 O O . GLY B 1 100 ? -17.625 54.656 51.031 1 45.78 100 GLY B O 1
ATOM 1664 N N . GLY B 1 101 ? -18.578 55.688 49.438 1 43 101 GLY B N 1
ATOM 1665 C CA . GLY B 1 101 ? -18.531 57.125 49.656 1 43 101 GLY B CA 1
ATOM 1666 C C . GLY B 1 101 ? -19.359 57.562 50.844 1 43 101 GLY B C 1
ATOM 1667 O O . GLY 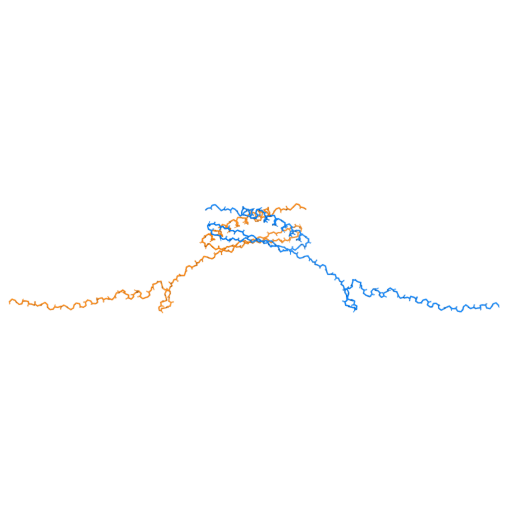B 1 101 ? -20.062 58.562 50.812 1 43 101 GLY B O 1
ATOM 1668 N N . GLU B 1 102 ? -19.594 56.812 51.938 1 43.16 102 GLU B N 1
ATOM 1669 C CA . GLU B 1 102 ? -20.344 57.562 52.969 1 43.16 102 GLU B CA 1
ATOM 1670 C C . GLU B 1 102 ? -19.578 58.812 53.406 1 43.16 102 GLU B C 1
ATOM 1672 O O . GLU B 1 102 ? -18.578 58.719 54.125 1 43.16 102 GLU B O 1
ATOM 1677 N N . GLU B 1 103 ? -19.203 59.688 52.469 1 42.66 103 GLU B N 1
ATOM 1678 C CA . GLU B 1 103 ? -18.75 61 52.938 1 42.66 103 GLU B CA 1
ATOM 1679 C C . GLU B 1 103 ? -19.75 61.656 53.875 1 42.66 103 GLU B C 1
ATOM 1681 O O . GLU B 1 103 ? -20.922 61.844 53.531 1 42.66 103 GLU B O 1
ATOM 1686 N N . SER B 1 104 ? -19.797 61.312 55.125 1 45.41 104 SER B N 1
ATOM 1687 C CA . SER B 1 104 ? -20.5 62.062 56.156 1 45.41 104 SER B CA 1
ATOM 1688 C C . SER B 1 104 ? -20.234 63.562 56.062 1 45.41 104 SER B C 1
ATOM 1690 O O . SER B 1 104 ? -19.094 63.969 55.906 1 45.41 104 SER B O 1
ATOM 1692 N N . PRO B 1 105 ? -21.203 64.375 55.594 1 46.47 105 PRO B N 1
ATOM 1693 C CA . PRO B 1 105 ? -21.125 65.812 55.469 1 46.47 105 PRO B CA 1
ATOM 1694 C C .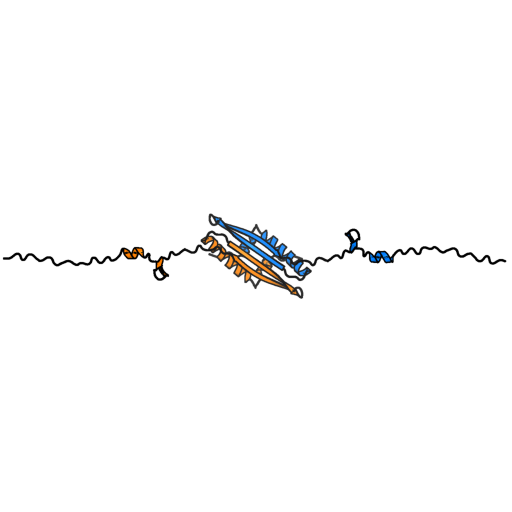 PRO B 1 105 ? -20.578 66.5 56.719 1 46.47 105 PRO B C 1
ATOM 1696 O O . PRO B 1 105 ? -21.078 66.312 57.812 1 46.47 105 PRO B O 1
ATOM 1699 N N . GLY B 1 106 ? -19.328 66.625 57 1 43 106 GLY B N 1
ATOM 1700 C CA . GLY B 1 106 ? -18.75 67.5 58.062 1 43 106 GLY B CA 1
ATOM 1701 C C . GLY B 1 106 ? -19.422 68.812 58.188 1 43 106 GLY B C 1
ATOM 1702 O O . GLY B 1 106 ? -20 69.312 57.219 1 43 106 GLY B O 1
ATOM 1703 N N . GLU B 1 107 ? -20.109 69.188 59.344 1 46.47 107 GLU B N 1
ATOM 1704 C CA . GLU B 1 107 ? -20.719 70.375 59.875 1 46.47 107 GLU B CA 1
ATOM 1705 C C . GLU B 1 107 ? -19.859 71.625 59.594 1 46.47 107 GLU B C 1
ATOM 1707 O O . GLU B 1 107 ? -18.688 71.625 59.969 1 46.47 107 GLU B O 1
ATOM 1712 N N . LEU B 1 108 ? -20.031 72.25 58.5 1 45.12 108 LEU B N 1
ATOM 1713 C CA . LEU B 1 108 ? -19.5 73.562 58.188 1 45.12 108 LEU B CA 1
ATOM 1714 C C . LEU B 1 108 ? -19.609 74.5 59.406 1 45.12 108 LEU B C 1
ATOM 1716 O O . LEU B 1 108 ? -20.672 74.625 60 1 45.12 108 LEU B O 1
ATOM 1720 N N . ARG B 1 109 ? -18.5 74.688 60.156 1 50.03 109 ARG B N 1
ATOM 1721 C CA . ARG B 1 109 ? -18.297 75.688 61.219 1 50.03 109 ARG B CA 1
ATOM 1722 C C . ARG B 1 109 ? -18.859 77.062 60.844 1 50.03 109 ARG B C 1
ATOM 1724 O O . ARG B 1 109 ? -18.516 77.562 59.812 1 50.03 109 ARG B O 1
ATOM 1731 N N . GLN B 1 110 ? -20.078 77.375 61.094 1 46.81 110 GLN B N 1
ATOM 1732 C CA . GLN B 1 110 ? -20.703 78.688 61 1 46.81 110 GLN B CA 1
ATOM 1733 C C . GLN B 1 110 ? -19.812 79.75 61.625 1 46.81 110 GLN B C 1
ATOM 1735 O O . GLN B 1 110 ? -19.547 79.688 62.844 1 46.81 110 GLN B O 1
ATOM 1740 N N . VAL B 1 111 ? -18.797 80.188 60.969 1 49.06 111 VAL B N 1
ATOM 1741 C CA . VAL B 1 111 ? -18.094 81.375 61.406 1 49.06 111 VAL B CA 1
ATOM 1742 C C . VAL B 1 111 ? -19.094 82.5 61.688 1 49.06 111 VAL B C 1
ATOM 1744 O O . VAL B 1 111 ? -19.766 82.938 60.75 1 49.06 111 VAL B O 1
ATOM 1747 N N . ALA B 1 112 ? -19.734 82.438 62.844 1 46.66 112 ALA B N 1
ATOM 1748 C CA . ALA B 1 112 ? -20.562 83.5 63.406 1 46.66 112 ALA B CA 1
ATOM 1749 C C . ALA B 1 112 ? -19.953 84.875 63.125 1 46.66 112 ALA B C 1
ATOM 1751 O O . ALA B 1 112 ? -18.75 85.062 63.281 1 46.66 112 ALA B O 1
ATOM 1752 N N . GLU B 1 113 ? -20.672 85.875 62.469 1 37.66 113 GLU B N 1
ATOM 1753 C CA . GLU B 1 113 ? -20.469 87.312 62.562 1 37.66 113 GLU B CA 1
ATOM 1754 C C . GLU B 1 113 ? -20.391 87.812 64 1 37.66 113 GLU B C 1
ATOM 1756 O O . GLU B 1 113 ? -21.172 87.375 64.875 1 37.66 113 GLU B O 1
#

Organism: Aquipseudomonas alcaligenes (strain ATCC 14909 / DSM 50342 / CCUG 1425 / JCM 20561 / NBRC 14159 / NCIMB 9945 / NCTC 10367 / 1577) (NCBI:txid1215092)

Foldseek 3Di:
DDDDDPVVVQCPPPVNVNVVVVVVLVVVQVVQCVVAVDDKDKDKDWDWDDDPPPDIDIDIDIDIGHDDDPDDDQDFDQDPVGDTHSDDPVVVVPPPPPPPPPPVPPDPPPPDD/DDDDDPVVVQCPPVVNVNVVVVVVLVVVQVVQCVVAVDDKDKDKDWDWDDPPPPDIDIDIDIDIGHDDDPDDDQDFDQDPVGDTHSDDPVVVVPDPPPPPPPVPPPDDPPPDD

Nearest PDB structures (foldseek):
  7ane-assembly1_Ap  TM=3.776E-01  e=1.845E+00  Leishmania major
  8enf-assembly1_A  TM=3.650E-01  e=3.276E+00  Caenorhabditis elegans
  4v84-assembly1_BX  TM=4.472E-01  e=5.119E+00  Thermus thermophilus HB27
  7ane-assembly1_Ap  TM=3.777E-01  e=1.934E+00  Leishmania major
  4v84-assembly1_BX  TM=4.466E-01  e=5.742E+00  Thermus thermophilus HB27

InterPro domains:
  IPR059854 Uncharacterized protein YfdP [PF27127] (6-84)

Secondary structure (DSSP, 8-state):
-PPPPHHHHHHHGGGGHHHHHHHHHHHHHHHHHHHH---EEEEEEEEEEEEETTEEEEEEEEEEEPPPP-------EEPTTS-EESS-HHHHTTT------------------/-PPPPHHHHHHHGGGGHHHHHHHHHHHHHHHHHHHH---EEEEEEEEEEEEETTEEEEEEEEEEEPPPP-------EEPTTS-EESS-TTTGGGS------------------